Protein AF-0000000080281836 (afdb_homodimer)

Solvent-accessible surface area (backbone atoms only — not comparable to full-atom values): 15994 Å² total; per-residue (Å²): 122,49,79,55,90,71,26,32,36,39,59,57,72,87,71,60,55,61,66,60,53,45,53,42,30,58,72,71,32,82,68,35,52,85,53,52,69,69,55,51,53,46,37,62,70,56,33,70,43,44,36,36,29,24,34,65,91,77,61,43,72,43,27,37,34,36,26,30,46,48,84,74,52,40,34,38,53,44,75,70,48,58,42,77,94,57,58,90,73,54,54,66,53,50,50,50,40,49,58,35,65,71,33,94,49,53,65,19,27,36,34,37,71,43,87,82,52,62,77,67,41,40,87,75,55,31,36,73,65,68,86,80,28,59,32,28,18,72,22,72,88,69,59,90,119,48,77,53,91,70,26,32,36,39,59,57,71,86,70,60,55,61,66,58,53,44,52,43,30,59,71,72,33,82,66,35,52,85,52,52,68,69,53,51,52,46,36,62,71,55,33,70,41,44,36,36,30,24,34,64,93,77,64,44,71,42,27,36,33,34,27,31,46,47,84,74,51,40,35,39,52,43,75,71,50,58,42,76,94,57,56,89,73,55,55,67,54,50,50,49,41,48,56,36,66,71,32,95,49,54,64,18,28,37,35,37,73,43,90,81,53,62,79,68,40,39,86,75,55,32,36,72,65,68,86,81,29,58,33,27,20,70,22,72,88,68,60,89

Sequence (288 aa):
MRTVGAYELDDDPARVDLDAVWKFLSTGAYWGKWRDREMVEKVVRNAWRVVGAYEISSGRLVGFARAFSDTIGSAYLADVFVVEDARGAGLGKELVREMVDNGPGAEFRWMLHTADAHELYRPFGFGDPADGQYMERPRPGGRVMRTVGAYELDDDPARVDLDAVWKFLSTGAYWGKWRDREMVEKVVRNAWRVVGAYEISSGRLVGFARAFSDTIGSAYLADVFVVEDARGAGLGKELVREMVDNGPGAEFRWMLHTADAHELYRPFGFGDPADGQYMERPRPGGRV

Nearest PDB structures (foldseek):
  2ozh-assembly1_A-2  TM=9.173E-01  e=2.045E-11  Xanthomonas campestris pv. campestris
  7dal-assembly1_B  TM=8.174E-01  e=5.735E-08  Oryza sativa Japonica Group
  6k5m-assembly1_A  TM=8.470E-01  e=1.646E-07  Oryza sativa Japonica Group
  7daj-assembly1_B  TM=7.720E-01  e=2.561E-08  Oryza sativa Japonica Group
  5jph-assembly2_A  TM=7.027E-01  e=2.060E-04  Staphylococcus aureus subsp. aureus COL

Structure (mmCIF, N/CA/C/O backbone):
data_AF-0000000080281836-model_v1
#
loop_
_entity.id
_entity.type
_entity.pdbx_description
1 polymer 'GNAT family acetyltransferase'
#
loop_
_atom_site.group_PDB
_atom_site.id
_atom_site.type_symbol
_atom_site.label_atom_id
_atom_site.label_alt_id
_atom_site.label_comp_id
_atom_site.label_asym_id
_atom_site.label_entity_id
_atom_site.label_seq_id
_atom_site.pdbx_PDB_ins_code
_atom_site.Cartn_x
_atom_site.Cartn_y
_atom_site.Cartn_z
_atom_site.occupancy
_atom_site.B_iso_or_equiv
_atom_site.auth_seq_id
_atom_site.auth_comp_id
_atom_site.auth_asym_id
_atom_site.auth_atom_id
_atom_site.pdbx_PDB_model_num
ATOM 1 N N . MET A 1 1 ? -14.141 20.109 -1.526 1 90.06 1 MET A N 1
ATOM 2 C CA . MET A 1 1 ? -13.641 21.047 -0.519 1 90.06 1 MET A CA 1
ATOM 3 C C . MET A 1 1 ? -14.586 21.109 0.678 1 90.06 1 MET A C 1
ATOM 5 O O . MET A 1 1 ? -15.812 21.125 0.511 1 90.06 1 MET A O 1
ATOM 9 N N . ARG A 1 2 ? -13.961 20.891 1.861 1 95.88 2 ARG A N 1
ATOM 10 C CA . ARG A 1 2 ? -14.711 20.938 3.113 1 95.88 2 ARG A CA 1
ATOM 11 C C . ARG A 1 2 ? -14.078 21.938 4.082 1 95.88 2 ARG A C 1
ATOM 13 O O . ARG A 1 2 ? -12.859 21.953 4.258 1 95.88 2 ARG A O 1
ATOM 20 N N . THR A 1 3 ? -14.891 22.766 4.723 1 97.19 3 THR A N 1
ATOM 21 C CA . THR A 1 3 ? -14.383 23.797 5.617 1 97.19 3 THR A CA 1
ATOM 22 C C . THR A 1 3 ? -14.391 23.312 7.062 1 97.19 3 THR A C 1
ATOM 24 O O . THR A 1 3 ? -15.344 22.672 7.508 1 97.19 3 THR A O 1
ATOM 27 N N . VAL A 1 4 ? -13.328 23.656 7.781 1 96.81 4 VAL A N 1
ATOM 28 C CA . VAL A 1 4 ? -13.148 23.391 9.203 1 96.81 4 VAL A CA 1
ATOM 29 C C . VAL A 1 4 ? -12.617 24.641 9.898 1 96.81 4 VAL A C 1
ATOM 31 O O . VAL A 1 4 ? -11.406 24.891 9.906 1 96.81 4 VAL A O 1
ATOM 34 N N . GLY A 1 5 ? -13.5 25.344 10.555 1 97.12 5 GLY A N 1
ATOM 35 C CA . GLY A 1 5 ? -13.062 26.594 11.148 1 97.12 5 GLY A CA 1
ATOM 36 C C . GLY A 1 5 ? -12.406 27.531 10.148 1 97.12 5 GLY A C 1
ATOM 37 O O . GLY A 1 5 ? -13.016 27.891 9.133 1 97.12 5 GLY A O 1
ATOM 38 N N . ALA A 1 6 ? -11.172 27.906 10.398 1 98.06 6 ALA A N 1
ATOM 39 C CA . ALA A 1 6 ? -10.414 28.844 9.57 1 98.06 6 ALA A CA 1
ATOM 40 C C . ALA A 1 6 ? -9.68 28.094 8.453 1 98.06 6 ALA A C 1
ATOM 42 O O . ALA A 1 6 ? -8.875 28.688 7.727 1 98.06 6 ALA A O 1
ATOM 43 N N . TYR A 1 7 ? -10.047 26.875 8.242 1 98.62 7 TYR A N 1
ATOM 44 C CA . TYR A 1 7 ? -9.312 26.047 7.289 1 98.62 7 TYR A CA 1
ATOM 45 C C . TYR A 1 7 ? -10.258 25.359 6.312 1 98.62 7 TYR A C 1
ATOM 47 O O . TYR A 1 7 ? -11.469 25.312 6.535 1 98.62 7 TYR A O 1
ATOM 55 N N . GLU A 1 8 ? -9.68 24.891 5.266 1 98.5 8 GLU A N 1
ATOM 56 C CA . GLU A 1 8 ? -10.414 24.062 4.328 1 98.5 8 GLU A CA 1
ATOM 57 C C . GLU A 1 8 ? -9.594 22.828 3.926 1 98.5 8 GLU A C 1
ATOM 59 O O . GLU A 1 8 ? -8.367 22.906 3.809 1 98.5 8 GLU A O 1
ATOM 64 N N . LEU A 1 9 ? -10.266 21.75 3.756 1 98.75 9 LEU A N 1
ATOM 65 C CA . LEU A 1 9 ? -9.664 20.516 3.275 1 98.75 9 LEU A CA 1
ATOM 66 C C . LEU A 1 9 ? -9.953 20.297 1.793 1 98.75 9 LEU A C 1
ATOM 68 O O . LEU A 1 9 ? -11.078 20.531 1.338 1 98.75 9 LEU A O 1
ATOM 72 N N . ASP A 1 10 ? -8.977 19.969 1.095 1 98.56 10 ASP A N 1
ATOM 73 C CA . ASP A 1 10 ? -9.078 19.781 -0.349 1 98.56 10 ASP A CA 1
ATOM 74 C C . ASP A 1 10 ? -8.242 18.594 -0.81 1 98.56 10 ASP A C 1
ATOM 76 O O . ASP A 1 10 ? -7.121 18.391 -0.331 1 98.56 10 ASP A O 1
ATOM 80 N N . ASP A 1 11 ? -8.734 17.781 -1.774 1 98.31 11 ASP A N 1
ATOM 81 C CA . ASP A 1 11 ? -8.023 16.578 -2.217 1 98.31 11 ASP A CA 1
ATOM 82 C C . ASP A 1 11 ? -7.531 16.734 -3.652 1 98.31 11 ASP A C 1
ATOM 84 O O . ASP A 1 11 ? -7.25 15.742 -4.328 1 98.31 11 ASP A O 1
ATOM 88 N N . ASP A 1 12 ? -7.473 17.953 -4.152 1 97.62 12 ASP A N 1
ATOM 89 C CA . ASP A 1 12 ? -6.922 18.219 -5.473 1 97.62 12 ASP A CA 1
ATOM 90 C C . ASP A 1 12 ? -5.395 18.172 -5.449 1 97.62 12 ASP A C 1
ATOM 92 O O . ASP A 1 12 ? -4.754 19.062 -4.879 1 97.62 12 ASP A O 1
ATOM 96 N N . PRO A 1 13 ? -4.828 17.172 -6.148 1 97.69 13 PRO A N 1
ATOM 97 C CA . PRO A 1 13 ? -3.369 17.078 -6.102 1 97.69 13 PRO A CA 1
ATOM 98 C C . PRO A 1 13 ? -2.676 18.281 -6.715 1 97.69 13 PRO A C 1
ATOM 100 O O . PRO A 1 13 ? -1.549 18.609 -6.336 1 97.69 13 PRO A O 1
ATOM 103 N N . ALA A 1 14 ? -3.309 18.984 -7.547 1 97.12 14 ALA A N 1
ATOM 104 C CA . ALA A 1 14 ? -2.711 20.141 -8.211 1 97.12 14 ALA A CA 1
ATOM 105 C C . ALA A 1 14 ? -2.541 21.312 -7.242 1 97.12 14 ALA A C 1
ATOM 107 O O . ALA A 1 14 ? -1.758 22.219 -7.496 1 97.12 14 ALA A O 1
ATOM 108 N N . ARG A 1 15 ? -3.246 21.266 -6.203 1 97.69 15 ARG A N 1
ATOM 109 C CA . ARG A 1 15 ? -3.221 22.375 -5.25 1 97.69 15 ARG A CA 1
ATOM 110 C C . ARG A 1 15 ? -2.109 22.188 -4.219 1 97.69 15 ARG A C 1
ATOM 112 O O . ARG A 1 15 ? -1.759 23.125 -3.498 1 97.69 15 ARG A O 1
ATOM 119 N N . VAL A 1 16 ? -1.54 21.031 -4.129 1 98.5 16 VAL A N 1
ATOM 120 C CA . VAL A 1 16 ? -0.585 20.703 -3.076 1 98.5 16 VAL A CA 1
ATOM 121 C C . VAL A 1 16 ? 0.673 21.562 -3.234 1 98.5 16 VAL A C 1
ATOM 123 O O . VAL A 1 16 ? 1.291 21.562 -4.301 1 98.5 16 VAL A O 1
ATOM 126 N N . ASP A 1 17 ? 1.042 22.266 -2.205 1 98.44 17 ASP A N 1
ATOM 127 C CA . ASP A 1 17 ? 2.312 22.984 -2.129 1 98.44 17 ASP A CA 1
ATOM 128 C C . ASP A 1 17 ? 3.459 22.031 -1.789 1 98.44 17 ASP A C 1
ATOM 130 O O . ASP A 1 17 ? 3.754 21.812 -0.614 1 98.44 17 ASP A O 1
ATOM 134 N N . LEU A 1 18 ? 4.141 21.578 -2.834 1 97.94 18 LEU A N 1
ATOM 135 C CA . LEU A 1 18 ? 5.176 20.562 -2.662 1 97.94 18 LEU A CA 1
ATOM 136 C C . LEU A 1 18 ? 6.328 21.109 -1.823 1 97.94 18 LEU A C 1
ATOM 138 O O . LEU A 1 18 ? 6.953 20.359 -1.066 1 97.94 18 LEU A O 1
ATOM 142 N N . ASP A 1 19 ? 6.59 22.391 -1.913 1 97.62 19 ASP A N 1
ATOM 143 C CA . ASP A 1 19 ? 7.648 22.984 -1.1 1 97.62 19 ASP A CA 1
ATOM 144 C C . ASP A 1 19 ? 7.312 22.891 0.387 1 97.62 19 ASP A C 1
ATOM 146 O O . ASP A 1 19 ? 8.18 22.594 1.208 1 97.62 19 ASP A O 1
ATOM 150 N N . ALA A 1 20 ? 6.094 23.188 0.729 1 97.75 20 ALA A N 1
ATOM 151 C CA . ALA A 1 20 ? 5.66 23.094 2.123 1 97.75 20 ALA A CA 1
ATOM 152 C C . ALA A 1 20 ? 5.73 21.656 2.633 1 97.75 20 ALA A C 1
ATOM 154 O O . ALA A 1 20 ? 6.168 21.422 3.76 1 97.75 20 ALA A O 1
ATOM 155 N N . VAL A 1 21 ? 5.316 20.703 1.805 1 98.12 21 VAL A N 1
ATOM 156 C CA . VAL A 1 21 ? 5.367 19.297 2.18 1 98.12 21 VAL A CA 1
ATOM 157 C C . VAL A 1 21 ? 6.82 18.859 2.385 1 98.12 21 VAL A C 1
ATOM 159 O O . VAL A 1 21 ? 7.156 18.25 3.402 1 98.12 21 VAL A O 1
ATOM 162 N N . TRP A 1 22 ? 7.648 19.266 1.478 1 97.06 22 TRP A N 1
ATOM 163 C CA . TRP A 1 22 ? 9.062 18.938 1.57 1 97.06 22 TRP A CA 1
ATOM 164 C C . TRP A 1 22 ? 9.688 19.531 2.824 1 97.06 22 TRP A C 1
ATOM 166 O O . TRP A 1 22 ? 10.406 18.859 3.559 1 97.06 22 TRP A O 1
ATOM 176 N N . LYS A 1 23 ? 9.445 20.75 3.051 1 95.88 23 LYS A N 1
ATOM 177 C CA . LYS A 1 23 ? 9.992 21.422 4.219 1 95.88 23 LYS A CA 1
ATOM 178 C C . LYS A 1 23 ? 9.633 20.688 5.504 1 95.88 23 LYS A C 1
ATOM 180 O O . LYS A 1 23 ? 10.5 20.438 6.344 1 95.88 23 LYS A O 1
ATOM 185 N N . PHE A 1 24 ? 8.406 20.344 5.641 1 96.88 24 PHE A N 1
ATOM 186 C CA . PHE A 1 24 ? 7.996 19.656 6.867 1 96.88 24 PHE A CA 1
ATOM 187 C C . PHE A 1 24 ? 8.648 18.281 6.969 1 96.88 24 PHE A C 1
ATOM 189 O O . PHE A 1 24 ? 9.195 17.938 8.016 1 96.88 24 PHE A O 1
ATOM 196 N N . LEU A 1 25 ? 8.578 17.5 5.844 1 95.44 25 LEU A N 1
ATOM 197 C CA . LEU A 1 25 ? 9.062 16.125 5.883 1 95.44 25 LEU A CA 1
ATOM 198 C C . LEU A 1 25 ? 10.578 16.078 6.07 1 95.44 25 LEU A C 1
ATOM 200 O O . LEU A 1 25 ? 11.102 15.164 6.707 1 95.44 25 LEU A O 1
ATOM 204 N N . SER A 1 26 ? 11.234 17.078 5.629 1 93.69 26 SER A N 1
ATOM 205 C CA . SER A 1 26 ? 12.688 17.078 5.688 1 93.69 26 SER A CA 1
ATOM 206 C C . SER A 1 26 ? 13.188 17.625 7.027 1 93.69 26 SER A C 1
ATOM 208 O O . SER A 1 26 ? 14.344 17.406 7.398 1 93.69 26 SER A O 1
ATOM 210 N N . THR A 1 27 ? 12.352 18.281 7.836 1 90.25 27 THR A N 1
ATOM 211 C CA . THR A 1 27 ? 12.836 18.922 9.047 1 90.25 27 THR A CA 1
ATOM 212 C C . THR A 1 27 ? 12.047 18.453 10.266 1 90.25 27 THR A C 1
ATOM 214 O O . THR A 1 27 ? 12.602 18.344 11.367 1 90.25 27 THR A O 1
ATOM 217 N N . GLY A 1 28 ? 10.812 18.172 10.086 1 85.5 28 GLY A N 1
ATOM 218 C CA . GLY A 1 28 ? 9.945 17.969 11.234 1 85.5 28 GLY A CA 1
ATOM 219 C C . GLY A 1 28 ? 9.516 16.516 11.398 1 85.5 28 GLY A C 1
ATOM 220 O O . GLY A 1 28 ? 9.086 16.109 12.477 1 85.5 28 GLY A O 1
ATOM 221 N N . ALA A 1 29 ? 9.648 15.797 10.352 1 87.31 29 ALA A N 1
ATOM 222 C CA . ALA A 1 29 ? 9.086 14.453 10.352 1 87.31 29 ALA A CA 1
ATOM 223 C C . ALA A 1 29 ? 10.18 13.398 10.5 1 87.31 29 ALA A C 1
ATOM 225 O O . ALA A 1 29 ? 10.969 13.18 9.578 1 87.31 29 ALA A O 1
ATOM 226 N N . TYR A 1 30 ? 10.188 12.727 11.586 1 83.56 30 TYR A N 1
ATOM 227 C CA . TYR A 1 30 ? 11.164 11.672 11.82 1 83.56 30 TYR A CA 1
ATOM 228 C C . TYR A 1 30 ? 11.055 10.578 10.766 1 83.56 30 TYR A C 1
ATOM 230 O O . TYR A 1 30 ? 12.031 9.883 10.469 1 83.56 30 TYR A O 1
ATOM 238 N N . TRP A 1 31 ? 9.969 10.367 10.188 1 84.31 31 TRP A N 1
ATOM 239 C CA . TRP A 1 31 ? 9.719 9.289 9.242 1 84.31 31 TRP A CA 1
ATOM 240 C C . TRP A 1 31 ? 10.086 9.711 7.824 1 84.31 31 TRP A C 1
ATOM 242 O O . TRP A 1 31 ? 10.055 8.898 6.898 1 84.31 31 TRP A O 1
ATOM 252 N N . GLY A 1 32 ? 10.359 10.906 7.559 1 80.62 32 GLY A N 1
ATOM 253 C CA . GLY A 1 32 ? 10.539 11.398 6.199 1 80.62 32 GLY A CA 1
ATOM 254 C C . GLY A 1 32 ? 11.953 11.859 5.91 1 80.62 32 GLY A C 1
ATOM 255 O O . GLY A 1 32 ? 12.297 12.148 4.766 1 80.62 32 GLY A O 1
ATOM 256 N N . LYS A 1 33 ? 12.852 11.773 6.824 1 83.44 33 LYS A N 1
ATOM 257 C CA . LYS A 1 33 ? 14.133 12.469 6.727 1 83.44 33 LYS A CA 1
ATOM 258 C C . LYS A 1 33 ? 15.078 11.734 5.777 1 83.44 33 LYS A C 1
ATOM 260 O O . LYS A 1 33 ? 16.031 12.32 5.27 1 83.44 33 LYS A O 1
ATOM 265 N N . TRP A 1 34 ? 14.789 10.625 5.473 1 85.31 34 TRP A N 1
ATOM 266 C CA . TRP A 1 34 ? 15.68 9.836 4.617 1 85.31 34 TRP A CA 1
ATOM 267 C C . TRP A 1 34 ? 15.406 10.133 3.145 1 85.31 34 TRP A C 1
ATOM 269 O O . TRP A 1 34 ? 16.219 9.781 2.279 1 85.31 34 TRP A O 1
ATOM 279 N N . ARG A 1 35 ? 14.352 10.812 2.85 1 90.44 35 ARG A N 1
ATOM 280 C CA . ARG A 1 35 ? 14 11.125 1.469 1 90.44 35 ARG A CA 1
ATOM 281 C C . ARG A 1 35 ? 14.625 12.445 1.027 1 90.44 35 ARG A C 1
ATOM 283 O O . ARG A 1 35 ? 14.695 13.398 1.809 1 90.44 35 ARG A O 1
ATOM 290 N N . ASP A 1 36 ? 15.031 12.438 -0.2 1 93.94 36 ASP A N 1
ATOM 291 C CA . ASP A 1 36 ? 15.398 13.727 -0.783 1 93.94 36 ASP A CA 1
ATOM 292 C C . ASP A 1 36 ? 14.195 14.383 -1.457 1 93.94 36 ASP A C 1
ATOM 294 O O . ASP A 1 36 ? 13.094 13.828 -1.46 1 93.94 36 ASP A O 1
ATOM 298 N N . ARG A 1 37 ? 14.359 15.57 -1.965 1 95.38 37 ARG A N 1
ATOM 299 C CA . ARG A 1 37 ? 13.266 16.375 -2.508 1 95.38 37 ARG A CA 1
ATOM 300 C C . ARG A 1 37 ? 12.617 15.68 -3.701 1 95.38 37 ARG A C 1
ATOM 302 O O . ARG A 1 37 ? 11.398 15.703 -3.852 1 95.38 37 ARG A O 1
ATOM 309 N N . GLU A 1 38 ? 13.383 15.133 -4.57 1 96.38 38 GLU A N 1
ATOM 310 C CA . GLU A 1 38 ? 12.852 14.445 -5.742 1 96.38 38 GLU A CA 1
ATOM 311 C C . GLU A 1 38 ? 11.992 13.25 -5.332 1 96.38 38 GLU A C 1
ATOM 313 O O . GLU A 1 38 ? 10.969 12.969 -5.961 1 96.38 38 GLU A O 1
ATOM 318 N N . MET A 1 39 ? 12.414 12.523 -4.359 1 95.25 39 MET A N 1
ATOM 319 C CA . MET A 1 39 ? 11.656 11.391 -3.85 1 95.25 39 MET A CA 1
ATOM 320 C C . MET A 1 39 ? 10.297 11.836 -3.309 1 95.25 39 MET A C 1
ATOM 322 O O . MET A 1 39 ? 9.281 11.195 -3.562 1 95.25 39 MET A O 1
ATOM 326 N N . VAL A 1 40 ? 10.305 12.93 -2.535 1 95.81 40 VAL A N 1
ATOM 327 C CA . VAL A 1 40 ? 9.062 13.461 -1.979 1 95.81 40 VAL A CA 1
ATOM 328 C C . VAL A 1 40 ? 8.109 13.844 -3.109 1 95.81 40 VAL A C 1
ATOM 330 O O . VAL A 1 40 ? 6.926 13.508 -3.076 1 95.81 40 VAL A O 1
ATOM 333 N N . GLU A 1 41 ? 8.625 14.516 -4.086 1 96.19 41 GLU A N 1
ATOM 334 C CA . GLU A 1 41 ? 7.801 14.898 -5.23 1 96.19 41 GLU A CA 1
ATOM 335 C C . GLU A 1 41 ? 7.207 13.672 -5.914 1 96.19 41 GLU A C 1
ATOM 337 O O . GLU A 1 41 ? 6.023 13.656 -6.262 1 96.19 41 GLU A O 1
ATOM 342 N N . LYS A 1 42 ? 7.957 12.656 -6.059 1 95.69 42 LYS A N 1
ATOM 343 C CA . LYS A 1 42 ? 7.516 11.445 -6.75 1 95.69 42 LYS A CA 1
ATOM 344 C C . LYS A 1 42 ? 6.41 10.742 -5.973 1 95.69 42 LYS A C 1
ATOM 346 O O . LYS A 1 42 ? 5.41 10.312 -6.559 1 95.69 42 LYS A O 1
ATOM 351 N N . VAL A 1 43 ? 6.617 10.633 -4.668 1 95.25 43 VAL A N 1
ATOM 352 C CA . VAL A 1 43 ? 5.609 9.898 -3.914 1 95.25 43 VAL A CA 1
ATOM 353 C C . VAL A 1 43 ? 4.305 10.688 -3.883 1 95.25 43 VAL A C 1
ATOM 355 O O . VAL A 1 43 ? 3.219 10.102 -3.875 1 95.25 43 VAL A O 1
ATOM 358 N N . VAL A 1 44 ? 4.379 12.008 -3.846 1 96.81 44 VAL A N 1
ATOM 359 C CA . VAL A 1 44 ? 3.164 12.82 -3.854 1 96.81 44 VAL A CA 1
ATOM 360 C C . VAL A 1 44 ? 2.482 12.711 -5.215 1 96.81 44 VAL A C 1
ATOM 362 O O . VAL A 1 44 ? 1.266 12.531 -5.297 1 96.81 44 VAL A O 1
ATOM 365 N N . ARG A 1 45 ? 3.227 12.703 -6.25 1 94.44 45 ARG A N 1
ATOM 366 C CA . ARG A 1 45 ? 2.682 12.633 -7.605 1 94.44 45 ARG A CA 1
ATOM 367 C C . ARG A 1 45 ? 2.088 11.258 -7.887 1 94.44 45 ARG A C 1
ATOM 369 O O . ARG A 1 45 ? 1.085 11.148 -8.594 1 94.44 45 ARG A O 1
ATOM 376 N N . ASN A 1 46 ? 2.656 10.305 -7.289 1 93.5 46 ASN A N 1
ATOM 377 C CA . ASN A 1 46 ? 2.213 8.938 -7.547 1 93.5 46 ASN A CA 1
ATOM 378 C C . ASN A 1 46 ? 1.168 8.484 -6.527 1 93.5 46 ASN A C 1
ATOM 380 O O . ASN A 1 46 ? 0.677 7.359 -6.598 1 93.5 46 ASN A O 1
ATOM 384 N N . ALA A 1 47 ? 0.839 9.375 -5.629 1 97.75 47 ALA A N 1
ATOM 385 C CA . ALA A 1 47 ? -0.14 9.016 -4.605 1 97.75 47 ALA A CA 1
ATOM 386 C C . ALA A 1 47 ? -1.486 8.664 -5.234 1 97.75 47 ALA A C 1
ATOM 388 O O . ALA A 1 47 ? -1.883 9.266 -6.238 1 97.75 47 ALA A O 1
ATOM 389 N N . TRP A 1 48 ? -2.127 7.688 -4.664 1 97.94 48 TRP A N 1
ATOM 390 C CA . TRP A 1 48 ? -3.502 7.379 -5.039 1 97.94 48 TRP A CA 1
ATOM 391 C C . TRP A 1 48 ? -4.441 8.516 -4.656 1 97.94 48 TRP A C 1
ATOM 393 O O . TRP A 1 48 ? -5.352 8.859 -5.41 1 97.94 48 TRP A O 1
ATOM 403 N N . ARG A 1 49 ? -4.148 9.055 -3.463 1 98.44 49 ARG A N 1
ATOM 404 C CA . ARG A 1 49 ? -4.949 10.156 -2.938 1 98.44 49 ARG A CA 1
ATOM 405 C C . ARG A 1 49 ? -4.121 11.047 -2.018 1 98.44 49 ARG A C 1
ATOM 407 O O . ARG A 1 49 ? -3.244 10.562 -1.298 1 98.44 49 ARG A O 1
ATOM 414 N N . VAL A 1 50 ? -4.418 12.383 -2.133 1 98.81 50 VAL A N 1
ATOM 415 C CA . VAL A 1 50 ? -3.869 13.352 -1.188 1 98.81 50 VAL A CA 1
ATOM 416 C C . VAL A 1 50 ? -5 14.188 -0.588 1 98.81 50 VAL A C 1
ATOM 418 O O . VAL A 1 50 ? -6.062 14.328 -1.194 1 98.81 50 VAL A O 1
ATOM 421 N N . VAL A 1 51 ? -4.781 14.664 0.608 1 98.88 51 VAL A N 1
ATOM 422 C CA . VAL A 1 51 ? -5.637 15.656 1.243 1 98.88 51 VAL A CA 1
ATOM 423 C C . VAL A 1 51 ? -4.777 16.75 1.875 1 98.88 51 VAL A C 1
ATOM 425 O O . VAL A 1 51 ? -3.867 16.453 2.652 1 98.88 51 VAL A O 1
ATOM 428 N N . GLY A 1 52 ? -5.023 17.906 1.461 1 98.88 52 GLY A N 1
ATOM 429 C CA . GLY A 1 52 ? -4.395 19.062 2.08 1 98.88 52 GLY A CA 1
ATOM 430 C C . GLY A 1 52 ? -5.344 19.859 2.953 1 98.88 52 GLY A C 1
ATOM 431 O O . GLY A 1 52 ? -6.539 19.938 2.672 1 98.88 52 GLY A O 1
ATOM 432 N N . ALA A 1 53 ? -4.832 20.391 4.016 1 98.88 53 ALA A N 1
ATOM 433 C CA . ALA A 1 53 ? -5.5 21.422 4.805 1 98.88 53 ALA A CA 1
ATOM 434 C C . ALA A 1 53 ? -4.895 22.797 4.535 1 98.88 53 ALA A C 1
ATOM 436 O O . ALA A 1 53 ? -3.676 22.969 4.59 1 98.88 53 ALA A O 1
ATOM 437 N N . TYR A 1 54 ? -5.734 23.734 4.277 1 98.88 54 TYR A N 1
ATOM 438 C CA . TYR A 1 54 ? -5.289 25.062 3.883 1 98.88 54 TYR A CA 1
ATOM 439 C C . TYR A 1 54 ? -5.941 26.141 4.746 1 98.88 54 TYR A C 1
ATOM 441 O O . TYR A 1 54 ? -7.137 26.062 5.047 1 98.88 54 TYR A O 1
ATOM 449 N N . GLU A 1 55 ? -5.09 27.047 5.164 1 98.62 55 GLU A N 1
ATOM 450 C CA . GLU A 1 55 ? -5.648 28.234 5.797 1 98.62 55 GLU A CA 1
ATOM 451 C C . GLU A 1 55 ? -6.441 29.078 4.793 1 98.62 55 GLU A C 1
ATOM 453 O O . GLU A 1 55 ? -5.91 29.484 3.758 1 98.62 55 GLU A O 1
ATOM 458 N N . ILE A 1 56 ? -7.699 29.391 5.172 1 98.12 56 ILE A N 1
ATOM 459 C CA . ILE A 1 56 ? -8.602 30.031 4.223 1 98.12 56 ILE A CA 1
ATOM 460 C C . ILE A 1 56 ? -8.086 31.438 3.889 1 98.12 56 ILE A C 1
ATOM 462 O O . ILE A 1 56 ? -8.094 31.844 2.725 1 98.12 56 ILE A O 1
ATOM 466 N N . SER A 1 57 ? -7.582 32.125 4.824 1 98.06 57 SER A N 1
ATOM 467 C CA . SER A 1 57 ? -7.203 33.531 4.66 1 98.06 57 SER A CA 1
ATOM 468 C C . SER A 1 57 ? -5.977 33.688 3.766 1 98.06 57 SER A C 1
ATOM 470 O O . SER A 1 57 ? -5.875 34.625 2.982 1 98.06 57 SER A O 1
ATOM 472 N N . SER A 1 58 ? -5.012 32.75 3.762 1 98 58 SER A N 1
ATOM 473 C CA . SER A 1 58 ? -3.721 32.906 3.102 1 98 58 SER A CA 1
ATOM 474 C C . SER A 1 58 ? -3.543 31.891 1.98 1 98 58 SER A C 1
ATOM 476 O O . SER A 1 58 ? -2.674 32.031 1.121 1 98 58 SER A O 1
ATOM 478 N N . GLY A 1 59 ? -4.301 30.797 2.031 1 97.94 59 GLY A N 1
ATOM 479 C CA . GLY A 1 59 ? -4.109 29.719 1.08 1 97.94 59 GLY A CA 1
ATOM 480 C C . GLY A 1 59 ? -2.939 28.812 1.433 1 97.94 59 GLY A C 1
ATOM 481 O O . GLY A 1 59 ? -2.646 27.859 0.71 1 97.94 59 GLY A O 1
ATOM 482 N N . ARG A 1 60 ? -2.365 29.078 2.559 1 98.38 60 ARG A N 1
ATOM 483 C CA . ARG A 1 60 ? -1.188 28.344 3.008 1 98.38 60 ARG A CA 1
ATOM 484 C C . ARG A 1 60 ? -1.543 26.906 3.369 1 98.38 60 ARG A C 1
ATOM 486 O O . ARG A 1 60 ? -2.527 26.656 4.07 1 98.38 60 ARG A O 1
ATOM 493 N N . LEU A 1 61 ? -0.737 25.938 2.816 1 98.81 61 LEU A N 1
ATOM 494 C CA . LEU A 1 61 ? -0.875 24.547 3.244 1 98.81 61 LEU A CA 1
ATOM 495 C C . LEU A 1 61 ? -0.37 24.359 4.672 1 98.81 61 LEU A C 1
ATOM 497 O O . LEU A 1 61 ? 0.794 24.656 4.965 1 98.81 61 LEU A O 1
ATOM 501 N N . VAL A 1 62 ? -1.242 23.891 5.574 1 98.75 62 VAL A N 1
ATOM 502 C CA . VAL A 1 62 ? -0.857 23.797 6.98 1 98.75 62 VAL A CA 1
ATOM 503 C C . VAL A 1 62 ? -0.98 22.344 7.441 1 98.75 62 VAL A C 1
ATOM 505 O O . VAL A 1 62 ? -0.643 22.016 8.578 1 98.75 62 VAL A O 1
ATOM 508 N N . GLY A 1 63 ? -1.488 21.422 6.629 1 98.81 63 GLY A N 1
ATOM 509 C CA . GLY A 1 63 ? -1.618 19.984 6.883 1 98.81 63 GLY A CA 1
ATOM 510 C C . GLY A 1 63 ? -1.68 19.156 5.613 1 98.81 63 GLY A C 1
ATOM 511 O O . GLY A 1 63 ? -2.016 19.672 4.547 1 98.81 63 GLY A O 1
ATOM 512 N N . PHE A 1 64 ? -1.423 17.969 5.816 1 98.81 64 PHE A N 1
ATOM 513 C CA . PHE A 1 64 ? -1.29 17.125 4.637 1 98.81 64 PHE A CA 1
ATOM 514 C C . PHE A 1 64 ? -1.46 15.648 5.004 1 98.81 64 PHE A C 1
ATOM 516 O O . PHE A 1 64 ? -1.172 15.25 6.137 1 98.81 64 PHE A O 1
ATOM 523 N N . ALA A 1 65 ? -1.956 14.867 4.109 1 98.81 65 ALA A N 1
ATOM 524 C CA . ALA A 1 65 ? -2.008 13.406 4.156 1 98.81 65 ALA A CA 1
ATOM 525 C C . ALA A 1 65 ? -1.917 12.812 2.756 1 98.81 65 ALA A C 1
ATOM 527 O O . ALA A 1 65 ? -2.42 13.391 1.793 1 98.81 65 ALA A O 1
ATOM 528 N N . ARG A 1 66 ? -1.286 11.719 2.693 1 98.44 66 ARG A N 1
ATOM 529 C CA . ARG A 1 66 ? -1.137 10.984 1.44 1 98.44 66 ARG A CA 1
ATOM 530 C C . ARG A 1 66 ? -1.47 9.508 1.627 1 98.44 66 ARG A C 1
ATOM 532 O O . ARG A 1 66 ? -1.293 8.953 2.715 1 98.44 66 ARG A O 1
ATOM 539 N N . ALA A 1 67 ? -1.964 8.867 0.532 1 98.75 67 ALA A N 1
ATOM 540 C CA . ALA A 1 67 ? -2.186 7.426 0.559 1 98.75 67 ALA A CA 1
ATOM 541 C C . ALA A 1 67 ? -1.805 6.785 -0.773 1 98.75 67 ALA A C 1
ATOM 543 O O . ALA A 1 67 ? -1.933 7.41 -1.828 1 98.75 67 ALA A O 1
ATOM 544 N N . PHE A 1 68 ? -1.299 5.594 -0.748 1 98.12 68 PHE A N 1
ATOM 545 C CA . PHE A 1 68 ? -1.249 4.738 -1.928 1 98.12 68 PHE A CA 1
ATOM 546 C C . PHE A 1 68 ? -2.141 3.514 -1.747 1 98.12 68 PHE A C 1
ATOM 548 O O . PHE A 1 68 ? -2.455 3.129 -0.619 1 98.12 68 PHE A O 1
ATOM 555 N N . SER A 1 69 ? -2.627 2.938 -2.863 1 98 69 SER A N 1
ATOM 556 C CA . SER A 1 69 ? -3.719 1.97 -2.816 1 98 69 SER A CA 1
ATOM 557 C C . SER A 1 69 ? -3.729 1.086 -4.059 1 98 69 SER A C 1
ATOM 559 O O . SER A 1 69 ? -3.092 1.412 -5.062 1 98 69 SER A O 1
ATOM 561 N N . ASP A 1 70 ? -4.391 -0.033 -3.941 1 96.44 70 ASP A N 1
ATOM 562 C CA . ASP A 1 70 ? -4.703 -0.822 -5.129 1 96.44 70 ASP A CA 1
ATOM 563 C C . ASP A 1 70 ? -6.016 -0.37 -5.762 1 96.44 70 ASP A C 1
ATOM 565 O O . ASP A 1 70 ? -6.488 -0.972 -6.727 1 96.44 70 ASP A O 1
ATOM 569 N N . THR A 1 71 ? -6.703 0.551 -5.164 1 95.06 71 THR A N 1
ATOM 570 C CA . THR A 1 71 ? -7.883 1.254 -5.648 1 95.06 71 THR A CA 1
ATOM 571 C C . THR A 1 71 ? -9.133 0.398 -5.473 1 95.06 71 THR A C 1
ATOM 573 O O . THR A 1 71 ? -10.219 0.777 -5.914 1 95.06 71 THR A O 1
ATOM 576 N N . ILE A 1 72 ? -9 -0.741 -4.762 1 93.81 72 ILE A N 1
ATOM 577 C CA . ILE A 1 72 ? -10.164 -1.604 -4.645 1 93.81 72 ILE A CA 1
ATOM 578 C C . ILE A 1 72 ? -10.344 -2.035 -3.188 1 93.81 72 ILE A C 1
ATOM 580 O O . ILE A 1 72 ? -11.445 -1.963 -2.643 1 93.81 72 ILE A O 1
ATOM 584 N N . GLY A 1 73 ? -9.281 -2.371 -2.568 1 93.56 73 GLY A N 1
ATOM 585 C CA . GLY A 1 73 ? -9.555 -3.037 -1.306 1 93.56 73 GLY A CA 1
ATOM 586 C C . GLY A 1 73 ? -8.586 -2.654 -0.203 1 93.56 73 GLY A C 1
ATOM 587 O O . GLY A 1 73 ? -8.836 -2.936 0.972 1 93.56 73 GLY A O 1
ATOM 588 N N . SER A 1 74 ? -7.516 -2.057 -0.581 1 96.44 74 SER A N 1
ATOM 589 C CA . SER A 1 74 ? -6.488 -1.753 0.409 1 96.44 74 SER A CA 1
ATOM 590 C C . SER A 1 74 ? -5.867 -0.381 0.161 1 96.44 74 SER A C 1
ATOM 592 O O . SER A 1 74 ? -5.734 0.047 -0.987 1 96.44 74 SER A O 1
ATOM 594 N N . ALA A 1 75 ? -5.492 0.236 1.216 1 98.31 75 ALA A N 1
ATOM 595 C CA . ALA A 1 75 ? -4.785 1.513 1.14 1 98.31 75 ALA A CA 1
ATOM 596 C C . ALA A 1 75 ? -3.838 1.687 2.324 1 98.31 75 ALA A C 1
ATOM 598 O O . ALA A 1 75 ? -4.059 1.113 3.393 1 98.31 75 ALA A O 1
ATOM 599 N N . TYR A 1 76 ? -2.789 2.404 2.078 1 98.62 76 TYR A N 1
ATOM 600 C CA . TYR A 1 76 ? -1.809 2.764 3.096 1 98.62 76 TYR A CA 1
ATOM 601 C C . TYR A 1 76 ? -1.757 4.273 3.295 1 98.62 76 TYR A C 1
ATOM 603 O O . TYR A 1 76 ? -1.563 5.027 2.338 1 98.62 76 TYR A O 1
ATOM 611 N N . LEU A 1 77 ? -1.999 4.676 4.523 1 98.75 77 LEU A N 1
ATOM 612 C CA . LEU A 1 77 ? -1.973 6.082 4.906 1 98.75 77 LEU A CA 1
ATOM 613 C C . LEU A 1 77 ? -0.574 6.5 5.352 1 98.75 77 LEU A C 1
ATOM 615 O O . LEU A 1 77 ? 0.03 5.844 6.203 1 98.75 77 LEU A O 1
ATOM 619 N N . ALA A 1 78 ? -0.08 7.621 4.766 1 97.5 78 ALA A N 1
ATOM 620 C CA . ALA A 1 78 ? 1.282 8.062 5.047 1 97.5 78 ALA A CA 1
ATOM 621 C C . ALA A 1 78 ? 1.366 9.586 5.098 1 97.5 78 ALA A C 1
ATOM 623 O O . ALA A 1 78 ? 0.488 10.281 4.578 1 97.5 78 ALA A O 1
ATOM 624 N N . ASP A 1 79 ? 2.365 10.078 5.762 1 97.5 79 ASP A N 1
ATOM 625 C CA . ASP A 1 79 ? 2.814 11.461 5.711 1 97.5 79 ASP A CA 1
ATOM 626 C C . ASP A 1 79 ? 1.724 12.414 6.207 1 97.5 79 ASP A C 1
ATOM 628 O O . ASP A 1 79 ? 1.465 13.445 5.586 1 97.5 79 ASP A O 1
ATOM 632 N N . VAL A 1 80 ? 1.091 11.984 7.266 1 98.19 80 VAL A N 1
ATOM 633 C CA . VAL A 1 80 ? 0.096 12.844 7.895 1 98.19 80 VAL A CA 1
ATOM 634 C C . VAL A 1 80 ? 0.789 13.844 8.82 1 98.19 80 VAL A C 1
ATOM 636 O O . VAL A 1 80 ? 1.537 13.445 9.719 1 98.1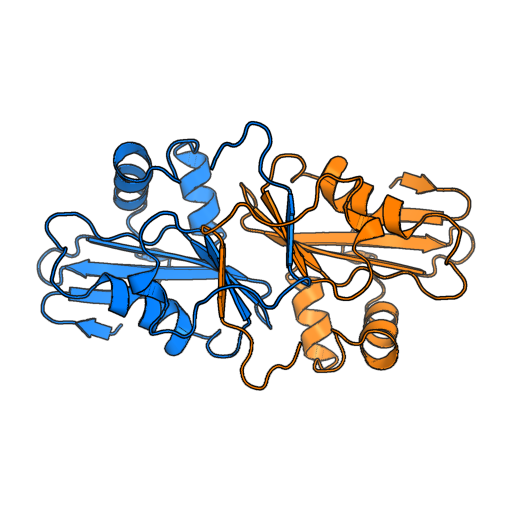9 80 VAL A O 1
ATOM 639 N N . PHE A 1 81 ? 0.505 15.125 8.555 1 98.19 81 PHE A N 1
ATOM 640 C CA . PHE A 1 81 ? 1.057 16.109 9.484 1 98.19 81 PHE A CA 1
ATOM 641 C C . PHE A 1 81 ? 0.203 17.375 9.508 1 98.19 81 PHE A C 1
ATOM 643 O O . PHE A 1 81 ? -0.601 17.594 8.602 1 98.19 81 PHE A O 1
ATOM 650 N N . VAL A 1 82 ? 0.3 18.078 10.555 1 98.31 82 VAL A N 1
ATOM 651 C CA . VAL A 1 82 ? -0.162 19.453 10.734 1 98.31 82 VAL A CA 1
ATOM 652 C C . VAL A 1 82 ? 0.98 20.328 11.258 1 98.31 82 VAL A C 1
ATOM 654 O O . VAL A 1 82 ? 1.675 19.938 12.203 1 98.31 82 VAL A O 1
ATOM 657 N N . VAL A 1 83 ? 1.188 21.469 10.609 1 97.75 83 VAL A N 1
ATOM 658 C CA . VAL A 1 83 ? 2.277 22.328 11.055 1 97.75 83 VAL A CA 1
ATOM 659 C C . VAL A 1 83 ? 1.991 22.844 12.461 1 97.75 83 VAL A C 1
ATOM 661 O O . VAL A 1 83 ? 0.832 22.953 12.867 1 97.75 83 VAL A O 1
ATOM 664 N N . GLU A 1 84 ? 3.004 23.219 13.117 1 96.44 84 GLU A N 1
ATOM 665 C CA . GLU A 1 84 ? 2.947 23.5 14.547 1 96.44 84 GLU A CA 1
ATOM 666 C C . GLU A 1 84 ? 1.954 24.625 14.836 1 96.44 84 GLU A C 1
ATOM 668 O O . GLU A 1 84 ? 1.13 24.516 15.75 1 96.44 84 GLU A O 1
ATOM 673 N N . ASP A 1 85 ? 1.998 25.672 14.109 1 95.81 85 ASP A N 1
ATOM 674 C CA . ASP A 1 85 ? 1.216 26.859 14.43 1 95.81 85 ASP A CA 1
ATOM 675 C C . ASP A 1 85 ? -0.25 26.672 14.039 1 95.81 85 ASP A C 1
ATOM 677 O O . ASP A 1 85 ? -1.074 27.562 14.266 1 95.81 85 ASP A O 1
ATOM 681 N N . ALA A 1 86 ? -0.619 25.516 13.461 1 97.38 86 ALA A N 1
ATOM 682 C CA . ALA A 1 86 ? -2.006 25.234 13.109 1 97.38 86 ALA A CA 1
ATOM 683 C C . ALA A 1 86 ? -2.564 24.094 13.945 1 97.38 86 ALA A C 1
ATOM 685 O O . ALA A 1 86 ? -3.703 23.656 13.75 1 97.38 86 ALA A O 1
ATOM 686 N N . ARG A 1 87 ? -1.755 23.562 14.859 1 96.44 87 ARG A N 1
ATOM 687 C CA . ARG A 1 87 ? -2.201 22.469 15.719 1 96.44 87 ARG A CA 1
ATOM 688 C C . ARG A 1 87 ? -3.201 22.969 16.766 1 96.44 87 ARG A C 1
ATOM 690 O O . ARG A 1 87 ? -3.273 24.156 17.031 1 96.44 87 ARG A O 1
ATOM 697 N N . GLY A 1 88 ? -4 22.062 17.234 1 94.38 88 GLY A N 1
ATOM 698 C CA . GLY A 1 88 ? -5.004 22.391 18.234 1 94.38 88 GLY A CA 1
ATOM 699 C C . GLY A 1 88 ? -6.371 22.656 17.641 1 94.38 88 GLY A C 1
ATOM 700 O O . GLY A 1 88 ? -7.355 22.812 18.359 1 94.38 88 GLY A O 1
ATOM 701 N N . ALA A 1 89 ? -6.488 22.734 16.359 1 95 89 ALA A N 1
ATOM 702 C CA . ALA A 1 89 ? -7.746 23.016 15.664 1 95 89 ALA A CA 1
ATOM 703 C C . ALA A 1 89 ? -8.422 21.719 15.227 1 95 89 ALA A C 1
ATOM 705 O O . ALA A 1 89 ? -9.445 21.75 14.531 1 95 89 ALA A O 1
ATOM 706 N N . G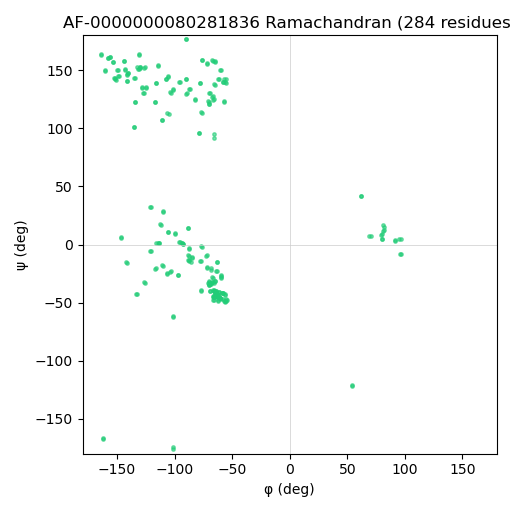LY A 1 90 ? -7.859 20.547 15.539 1 96.75 90 GLY A N 1
ATOM 707 C CA . GLY A 1 90 ? -8.453 19.266 15.188 1 96.75 90 GLY A CA 1
ATOM 708 C C . GLY A 1 90 ? -8.164 18.844 13.758 1 96.75 90 GLY A C 1
ATOM 709 O O . GLY A 1 90 ? -8.797 17.938 13.234 1 96.75 90 GLY A O 1
ATOM 710 N N . LEU A 1 91 ? -7.223 19.469 13.148 1 98.38 91 LEU A N 1
ATOM 711 C CA . LEU A 1 91 ? -6.984 19.25 11.719 1 98.38 91 LEU A CA 1
ATOM 712 C C . LEU A 1 91 ? -6.469 17.844 11.453 1 98.38 91 LEU A C 1
ATOM 714 O O . LEU A 1 91 ? -6.75 17.266 10.406 1 98.38 91 LEU A O 1
ATOM 718 N N . GLY A 1 92 ? -5.72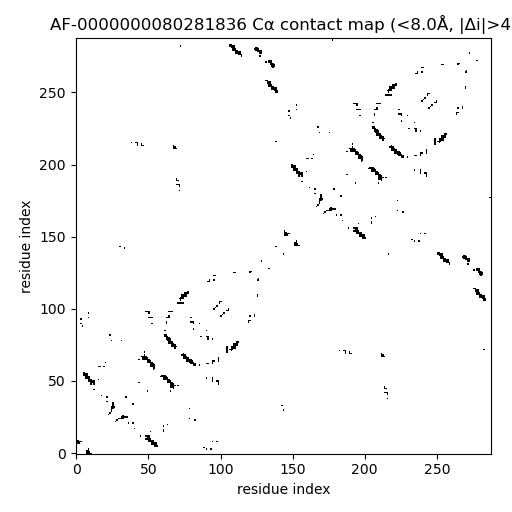3 17.312 12.391 1 98.38 92 GLY A N 1
ATOM 719 C CA . GLY A 1 92 ? -5.27 15.945 12.211 1 98.38 92 GLY A CA 1
ATOM 720 C C . GLY A 1 92 ? -6.406 14.961 12.008 1 98.38 92 GLY A C 1
ATOM 721 O O . GLY A 1 92 ? -6.398 14.188 11.047 1 98.38 92 GLY A O 1
ATOM 722 N N . LYS A 1 93 ? -7.359 15.055 12.852 1 98.5 93 LYS A N 1
ATOM 723 C CA . LYS A 1 93 ? -8.531 14.188 12.75 1 98.5 93 LYS A CA 1
ATOM 724 C C . LYS A 1 93 ? -9.305 14.453 11.461 1 98.5 93 LYS A C 1
ATOM 726 O O . LYS A 1 93 ? -9.773 13.516 10.812 1 98.5 93 LYS A O 1
ATOM 731 N N . GLU A 1 94 ? -9.406 15.664 11.109 1 98.69 94 GLU A N 1
ATOM 732 C CA . GLU A 1 94 ? -10.172 16.016 9.922 1 98.69 94 GLU A CA 1
ATOM 733 C C . GLU A 1 94 ? -9.461 15.555 8.648 1 98.69 94 GLU A C 1
ATOM 735 O O . GLU A 1 94 ? -10.109 15.188 7.664 1 98.69 94 GLU A O 1
ATOM 740 N N . LEU A 1 95 ? -8.148 15.609 8.656 1 98.81 95 LEU A N 1
ATOM 741 C CA . LEU A 1 95 ? -7.387 15.062 7.535 1 98.81 95 LEU A CA 1
ATOM 742 C C . LEU A 1 95 ? -7.652 13.57 7.371 1 98.81 95 LEU A C 1
ATOM 744 O O . LEU A 1 95 ? -7.914 13.102 6.262 1 98.81 95 LEU A O 1
ATOM 748 N N . VAL A 1 96 ? -7.621 12.852 8.461 1 98.81 96 VAL A N 1
ATOM 749 C CA . VAL A 1 96 ? -7.848 11.414 8.422 1 98.81 96 VAL A CA 1
ATOM 750 C C . VAL A 1 96 ? -9.289 11.125 8 1 98.81 96 VAL A C 1
ATOM 752 O O . VAL A 1 96 ? -9.539 10.266 7.152 1 98.81 96 VAL A O 1
ATOM 755 N N . ARG A 1 97 ? -10.234 11.836 8.562 1 98.75 97 ARG A N 1
ATOM 756 C CA . ARG A 1 97 ? -11.641 11.672 8.195 1 98.75 97 ARG A CA 1
ATOM 757 C C . ARG A 1 97 ? -11.836 11.867 6.695 1 98.75 97 ARG A C 1
ATOM 759 O O . ARG A 1 97 ? -12.508 11.07 6.039 1 98.75 97 ARG A O 1
ATOM 766 N N . GLU A 1 98 ? -11.266 12.961 6.191 1 98.69 98 GLU A N 1
ATOM 767 C CA . GLU A 1 98 ? -11.422 13.266 4.77 1 98.69 98 GLU A CA 1
ATOM 768 C C . GLU A 1 98 ? -10.758 12.188 3.906 1 98.69 98 GLU A C 1
ATOM 770 O O . GLU A 1 98 ? -11.312 11.789 2.879 1 98.69 98 GLU A O 1
ATOM 775 N N . MET A 1 99 ? -9.594 11.719 4.281 1 98.69 99 MET A N 1
ATOM 776 C CA . MET A 1 99 ? -8.828 10.711 3.549 1 98.69 99 MET A CA 1
ATOM 777 C C . MET A 1 99 ? -9.562 9.375 3.541 1 98.69 99 MET A C 1
ATOM 779 O O . MET A 1 99 ? -9.688 8.742 2.492 1 98.69 99 MET A O 1
ATOM 783 N N . VAL A 1 100 ? -10.094 8.961 4.68 1 98.25 100 VAL A N 1
ATOM 784 C CA . VAL A 1 100 ? -10.547 7.59 4.887 1 98.25 100 VAL A CA 1
ATOM 785 C C . VAL A 1 100 ? -12.07 7.527 4.762 1 98.25 100 VAL A C 1
ATOM 787 O O . VAL A 1 100 ? -12.594 6.988 3.783 1 98.25 100 VAL A O 1
ATOM 790 N N . ASP A 1 101 ? -12.781 8.219 5.617 1 98.06 101 ASP A N 1
ATOM 791 C CA . ASP A 1 101 ? -14.227 8.055 5.719 1 98.06 101 ASP A CA 1
ATOM 792 C C . ASP A 1 101 ? -14.938 8.773 4.57 1 98.06 101 ASP A C 1
ATOM 794 O O . ASP A 1 101 ? -15.922 8.258 4.031 1 98.06 101 ASP A O 1
ATOM 798 N N . ASN A 1 102 ? -14.43 9.953 4.227 1 97.88 102 ASN A N 1
ATOM 799 C CA . ASN A 1 102 ? -15.109 10.758 3.215 1 97.88 102 ASN A CA 1
ATOM 800 C C . ASN A 1 102 ? -14.547 10.484 1.82 1 97.88 102 ASN A C 1
ATOM 802 O O . ASN A 1 102 ? -14.984 11.094 0.843 1 97.88 102 ASN A O 1
ATOM 806 N N . GLY A 1 103 ? -13.578 9.586 1.732 1 96.19 103 GLY A N 1
ATOM 807 C CA . GLY A 1 103 ? -12.953 9.297 0.454 1 96.19 103 GLY A CA 1
ATOM 808 C C . GLY A 1 103 ? -13.461 8.016 -0.18 1 96.19 103 GLY A C 1
ATOM 809 O O . GLY A 1 103 ? -14.375 7.375 0.344 1 96.19 103 GLY A O 1
ATOM 810 N N . PRO A 1 104 ? -12.844 7.672 -1.256 1 96.19 104 PRO A N 1
ATOM 811 C CA . PRO A 1 104 ? -13.281 6.5 -2.02 1 96.19 104 PRO A CA 1
ATOM 812 C C . PRO A 1 104 ? -12.93 5.184 -1.332 1 96.19 104 PRO A C 1
ATOM 814 O O . PRO A 1 104 ? -13.414 4.121 -1.738 1 96.19 104 PRO A O 1
ATOM 817 N N . GLY A 1 105 ? -12.141 5.176 -0.286 1 96 105 GLY A N 1
ATOM 818 C CA . GLY A 1 105 ? -11.656 3.947 0.325 1 96 105 GLY A CA 1
ATOM 819 C C . GLY A 1 105 ? -12.266 3.676 1.687 1 96 105 GLY A C 1
ATOM 820 O O . GLY A 1 105 ? -11.633 3.051 2.543 1 96 105 GLY A O 1
ATOM 821 N N . ALA A 1 106 ? -13.469 4.148 1.918 1 96.62 106 ALA A N 1
ATOM 822 C CA . ALA A 1 106 ? -14.078 4.035 3.242 1 96.62 106 ALA A CA 1
ATOM 823 C C . ALA A 1 106 ? -14.195 2.572 3.666 1 96.62 106 ALA A C 1
ATOM 825 O O . ALA A 1 106 ? -14.109 2.258 4.855 1 96.62 106 ALA A O 1
ATOM 826 N N . GLU A 1 107 ? -14.328 1.672 2.711 1 95.06 107 GLU A N 1
ATOM 827 C CA . GLU A 1 107 ? -14.539 0.267 3.043 1 95.06 107 GLU A CA 1
ATOM 828 C C . GLU A 1 107 ? -13.281 -0.557 2.807 1 95.06 107 GLU A C 1
ATOM 830 O O . GLU A 1 107 ? -13.328 -1.788 2.799 1 95.06 107 GLU A O 1
ATOM 835 N N . PHE A 1 108 ? -12.148 0.11 2.57 1 96.44 108 PHE A N 1
ATOM 836 C CA . PHE A 1 108 ? -10.883 -0.577 2.35 1 96.44 108 PHE A CA 1
ATOM 837 C C . PHE A 1 108 ? -10.305 -1.088 3.666 1 96.44 108 PHE A C 1
ATOM 839 O O . PHE 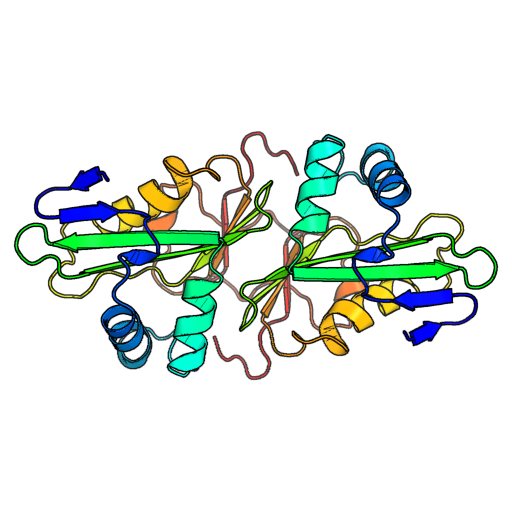A 1 108 ? -10.695 -0.625 4.742 1 96.44 108 PHE A O 1
ATOM 846 N N . ARG A 1 109 ? -9.438 -2.062 3.549 1 95.69 109 ARG A N 1
ATOM 847 C CA . ARG A 1 109 ? -8.438 -2.232 4.602 1 95.69 109 ARG A CA 1
ATOM 848 C C . ARG A 1 109 ? -7.414 -1.104 4.578 1 95.69 109 ARG A C 1
ATOM 850 O O . ARG A 1 109 ? -6.777 -0.86 3.551 1 95.69 109 ARG A O 1
ATOM 857 N N . TRP A 1 110 ? -7.301 -0.432 5.66 1 97.81 110 TRP A N 1
ATOM 858 C CA . TRP A 1 110 ? -6.309 0.63 5.785 1 97.81 110 TRP A CA 1
ATOM 859 C C . TRP A 1 110 ? -5.164 0.202 6.695 1 97.81 110 TRP A C 1
ATOM 861 O O . TRP A 1 110 ? -5.379 -0.493 7.691 1 97.81 110 TRP A O 1
ATOM 871 N N . MET A 1 111 ? -3.994 0.626 6.305 1 97.5 111 MET A N 1
ATOM 872 C CA . MET A 1 111 ? -2.779 0.344 7.062 1 97.5 111 MET A CA 1
ATOM 873 C C . MET A 1 111 ? -1.971 1.616 7.289 1 97.5 111 MET A C 1
ATOM 875 O O . MET A 1 111 ? -2.066 2.564 6.508 1 97.5 111 MET A O 1
ATOM 879 N N . LEU A 1 112 ? -1.223 1.618 8.344 1 97.19 112 LEU A N 1
ATOM 880 C CA . LEU A 1 112 ? -0.254 2.686 8.57 1 97.19 112 LEU A CA 1
ATOM 881 C C . LEU A 1 112 ? 0.765 2.283 9.625 1 97.19 112 LEU A C 1
ATOM 883 O O . LEU A 1 112 ? 0.573 1.29 10.336 1 97.19 112 LEU A O 1
ATOM 887 N N . HIS A 1 113 ? 1.836 3.021 9.633 1 95.75 113 HIS A N 1
ATOM 888 C CA . HIS A 1 113 ? 2.799 2.979 10.727 1 95.75 113 HIS A CA 1
ATOM 889 C C . HIS A 1 113 ? 2.865 4.316 11.453 1 95.75 113 HIS A C 1
ATOM 891 O O . HIS A 1 113 ? 2.811 5.375 10.828 1 95.75 113 HIS A O 1
ATOM 897 N N . THR A 1 114 ? 2.951 4.25 12.758 1 94.62 114 THR A N 1
ATOM 898 C CA . THR A 1 114 ? 3.09 5.441 13.586 1 94.62 114 THR A CA 1
ATOM 899 C C . THR A 1 114 ? 3.824 5.113 14.883 1 94.62 114 THR A C 1
ATOM 901 O O . THR A 1 114 ? 3.633 4.035 15.453 1 94.62 114 THR A O 1
ATOM 904 N N . ALA A 1 115 ? 4.629 5.996 15.344 1 91.19 115 ALA A N 1
ATOM 905 C CA . ALA A 1 115 ? 5.348 5.789 16.594 1 91.19 115 ALA A CA 1
ATOM 906 C C . ALA A 1 115 ? 4.637 6.465 17.766 1 91.19 115 ALA A C 1
ATOM 908 O O . ALA A 1 115 ? 4.738 6.02 18.906 1 91.19 115 ALA A O 1
ATOM 909 N N . ASP A 1 116 ? 3.895 7.492 17.469 1 91.31 116 ASP A N 1
ATOM 910 C CA . ASP A 1 116 ? 3.49 8.344 18.578 1 91.31 116 ASP A CA 1
ATOM 911 C C . ASP A 1 116 ? 2.1 8.93 18.344 1 91.31 116 ASP A C 1
ATOM 913 O O . ASP A 1 116 ? 1.661 9.82 19.078 1 91.31 116 ASP A O 1
ATOM 917 N N . ALA A 1 117 ? 1.387 8.562 17.328 1 94.5 117 ALA A N 1
ATOM 918 C CA . ALA A 1 117 ? 0.109 9.195 17.016 1 94.5 117 ALA A CA 1
ATOM 919 C C . ALA A 1 117 ? -1.025 8.172 17.016 1 94.5 117 ALA A C 1
ATOM 921 O O . ALA A 1 117 ? -2.029 8.344 16.328 1 94.5 117 ALA A O 1
ATOM 922 N N . HIS A 1 118 ? -0.953 7.18 17.812 1 96.44 118 HIS A N 1
ATOM 923 C CA . HIS A 1 118 ? -1.935 6.102 17.859 1 96.44 118 HIS A CA 1
ATOM 924 C C . HIS A 1 118 ? -3.33 6.637 18.156 1 96.44 118 HIS A C 1
ATOM 926 O O . HIS A 1 118 ? -4.309 6.211 17.547 1 96.44 118 HIS A O 1
ATOM 932 N N . GLU A 1 119 ? -3.338 7.523 19.047 1 96.75 119 GLU A N 1
ATOM 933 C CA . GLU A 1 119 ? -4.625 8.039 19.516 1 96.75 119 GLU A CA 1
ATOM 934 C C . GLU A 1 119 ? -5.312 8.852 18.422 1 96.75 119 GLU A C 1
ATOM 936 O O . GLU A 1 119 ? -6.535 9.023 18.438 1 96.75 119 GLU A O 1
ATOM 941 N N . LEU A 1 120 ? -4.578 9.336 17.484 1 97.62 120 LEU A N 1
ATOM 942 C CA . LEU A 1 120 ? -5.156 10.039 16.344 1 97.62 120 LEU A CA 1
ATOM 943 C C . LEU A 1 120 ? -5.988 9.094 15.492 1 97.62 120 LEU A C 1
ATOM 945 O O . LEU A 1 120 ? -7.023 9.492 14.945 1 97.62 120 LEU A O 1
ATOM 949 N N . TYR A 1 121 ? -5.578 7.852 15.438 1 98.31 121 TYR A N 1
ATOM 950 C CA . TYR A 1 121 ? -6.117 6.969 14.406 1 98.31 121 TYR A CA 1
ATOM 951 C C . TYR A 1 121 ? -7.152 6.016 14.992 1 98.31 121 TYR A C 1
ATOM 953 O O . TYR A 1 121 ? -8.031 5.527 14.281 1 98.31 121 TYR A O 1
ATOM 961 N N . ARG A 1 122 ? -7.152 5.727 16.266 1 97.75 122 ARG A N 1
ATOM 962 C CA . ARG A 1 122 ? 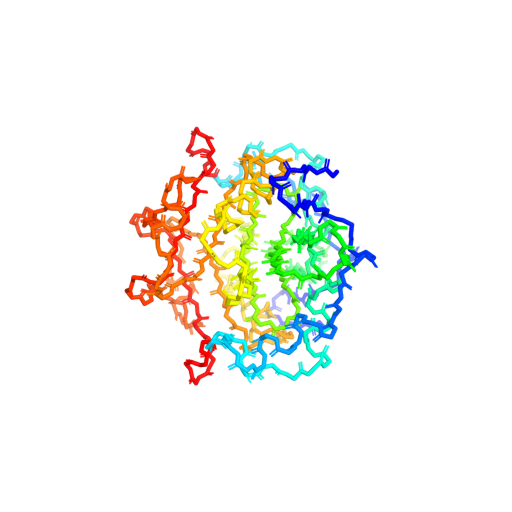-8.016 4.754 16.938 1 97.75 122 ARG A CA 1
ATOM 963 C C . ARG A 1 122 ? -9.492 5.074 16.688 1 97.75 122 ARG A C 1
ATOM 965 O O . ARG A 1 122 ? -10.281 4.18 16.391 1 97.75 122 ARG A O 1
ATOM 972 N N . PRO A 1 123 ? -9.859 6.371 16.781 1 97.75 123 PRO A N 1
ATOM 973 C CA . PRO A 1 123 ? -11.281 6.68 16.578 1 97.75 123 PRO A CA 1
ATOM 974 C C . PRO A 1 123 ? -11.766 6.328 15.172 1 97.75 123 PRO A C 1
ATOM 976 O O . PRO A 1 123 ? -12.977 6.281 14.922 1 97.75 123 PRO A O 1
ATOM 979 N N . PHE A 1 124 ? -10.906 6.102 14.25 1 97.88 124 PHE A N 1
ATOM 980 C CA . PHE A 1 124 ? -11.273 5.805 12.875 1 97.88 124 PHE A CA 1
ATOM 981 C C . PHE A 1 124 ? -11.219 4.305 12.602 1 97.88 124 PHE A C 1
ATOM 983 O O . PHE A 1 124 ? -11.25 3.873 11.453 1 97.88 124 PHE A O 1
ATOM 990 N N . GLY A 1 125 ? -11.039 3.537 13.68 1 96.62 125 GLY A N 1
ATOM 991 C CA . GLY A 1 125 ? -11.102 2.09 13.555 1 96.62 125 GLY A CA 1
ATOM 992 C C . GLY A 1 125 ? -9.742 1.445 13.398 1 96.62 125 GLY A C 1
ATOM 993 O O . GLY A 1 125 ? -9.641 0.235 13.188 1 96.62 125 GLY A O 1
ATOM 994 N N . PHE A 1 126 ? -8.664 2.258 13.484 1 97.25 126 PHE A N 1
ATOM 995 C CA . PHE A 1 126 ? -7.324 1.686 13.43 1 97.25 126 PHE A CA 1
ATOM 996 C C . PHE A 1 126 ? -6.953 1.062 14.773 1 97.25 126 PHE A C 1
ATOM 998 O O . PHE A 1 126 ? -7.277 1.608 15.828 1 97.25 126 PHE A O 1
ATOM 1005 N N . GLY A 1 127 ? -6.336 -0.047 14.719 1 94.12 127 GLY A N 1
ATOM 1006 C CA . GLY A 1 127 ? -5.848 -0.75 15.891 1 94.12 127 GLY A CA 1
ATOM 1007 C C . GLY A 1 127 ? -4.801 -1.799 15.562 1 94.12 127 GLY A C 1
ATOM 1008 O O . GLY A 1 127 ? -4.23 -1.795 14.469 1 94.12 127 GLY A O 1
ATOM 1009 N N . ASP A 1 128 ? -4.496 -2.652 16.516 1 88.75 128 ASP A N 1
ATOM 1010 C CA . ASP A 1 128 ? -3.533 -3.73 16.297 1 88.75 128 ASP A CA 1
ATOM 1011 C C . ASP A 1 128 ? -4.047 -4.734 15.273 1 88.75 128 ASP A C 1
ATOM 1013 O O . ASP A 1 128 ? -5.246 -5.027 15.227 1 88.75 128 ASP A O 1
ATOM 1017 N N . PRO A 1 129 ? -3.146 -5.137 14.438 1 85.81 129 PRO A N 1
ATOM 1018 C CA . PRO A 1 129 ? -3.598 -6.168 13.492 1 85.81 129 PRO A CA 1
ATOM 1019 C C . PRO A 1 129 ? -4.074 -7.438 14.195 1 85.81 129 PRO A C 1
ATOM 1021 O O . PRO A 1 129 ? -3.688 -7.699 15.336 1 85.81 129 PRO A O 1
ATOM 1024 N N . ALA A 1 130 ? -5.074 -8.148 13.5 1 76.69 130 ALA A N 1
ATOM 1025 C CA . ALA A 1 130 ? -5.441 -9.469 14 1 76.69 130 ALA A CA 1
ATOM 1026 C C . ALA A 1 130 ? -4.223 -10.383 14.094 1 76.69 130 ALA A C 1
ATOM 1028 O O . ALA A 1 130 ? -3.311 -10.289 13.266 1 76.69 130 ALA A O 1
ATOM 1029 N N . ASP A 1 131 ? -4.219 -11.125 15.062 1 73.81 131 ASP A N 1
ATOM 1030 C CA . ASP A 1 131 ? -3.072 -11.969 15.367 1 73.81 131 ASP A CA 1
ATOM 1031 C C . ASP A 1 131 ? -2.734 -12.883 14.195 1 73.81 131 ASP A C 1
ATOM 1033 O O . ASP A 1 131 ? -3.615 -13.547 13.641 1 73.81 131 ASP A O 1
ATOM 1037 N N . GLY A 1 132 ? -1.526 -12.773 13.734 1 79.69 132 GLY A N 1
ATOM 1038 C CA . GLY A 1 132 ? -0.829 -13.805 12.992 1 79.69 132 GLY A CA 1
ATOM 1039 C C . GLY A 1 132 ? -1.013 -13.688 11.492 1 79.69 132 GLY A C 1
ATOM 1040 O O . GLY A 1 132 ? -0.492 -14.508 10.727 1 79.69 132 GLY A O 1
ATOM 1041 N N . GLN A 1 133 ? -1.684 -12.688 10.992 1 88.62 133 GLN A N 1
ATOM 1042 C CA . GLN A 1 133 ? -1.901 -12.695 9.555 1 88.62 133 GLN A CA 1
ATOM 1043 C C . GLN A 1 133 ? -1.02 -11.664 8.859 1 88.62 133 GLN A C 1
ATOM 1045 O O . GLN A 1 133 ? -0.733 -11.789 7.664 1 88.62 133 GLN A O 1
ATOM 1050 N N . TYR A 1 134 ? -0.622 -10.641 9.555 1 94.5 134 TYR A N 1
ATOM 1051 C CA . TYR A 1 134 ? 0.2 -9.578 8.992 1 94.5 134 TYR A CA 1
ATOM 1052 C C . TYR A 1 134 ? 1.681 -9.922 9.086 1 94.5 134 TYR A C 1
ATOM 1054 O O . TYR A 1 134 ? 2.148 -10.406 10.117 1 94.5 134 TYR A O 1
ATOM 1062 N N . MET A 1 135 ? 2.406 -9.734 8.023 1 96 135 MET A N 1
ATOM 1063 C CA . MET A 1 135 ? 3.861 -9.828 7.988 1 96 135 MET A CA 1
ATOM 1064 C C . MET A 1 135 ? 4.465 -8.602 7.309 1 96 135 MET A C 1
ATOM 1066 O O . MET A 1 135 ? 3.842 -7.996 6.434 1 96 135 MET A O 1
ATOM 1070 N N . GLU A 1 136 ? 5.691 -8.305 7.742 1 96.31 136 GLU A N 1
ATOM 1071 C CA . GLU A 1 136 ? 6.406 -7.215 7.082 1 96.31 136 GLU A CA 1
ATOM 1072 C C . GLU A 1 136 ? 7.895 -7.523 6.961 1 96.31 136 GLU A C 1
ATOM 1074 O O . GLU A 1 136 ? 8.438 -8.312 7.742 1 96.31 136 GLU A O 1
ATOM 1079 N N . ARG A 1 137 ? 8.5 -7.023 5.988 1 96.62 137 ARG A N 1
ATOM 1080 C CA . ARG A 1 137 ? 9.938 -6.918 5.793 1 96.62 137 ARG A CA 1
ATOM 1081 C C . ARG A 1 137 ? 10.398 -5.469 5.883 1 96.62 137 ARG A C 1
ATOM 1083 O O . ARG A 1 137 ? 10.148 -4.676 4.973 1 96.62 137 ARG A O 1
ATOM 1090 N N . PRO A 1 138 ? 11.062 -5.113 6.977 1 93.19 138 PRO A N 1
ATOM 1091 C CA . PRO A 1 138 ? 11.484 -3.723 7.137 1 93.19 138 PRO A CA 1
ATOM 1092 C C . PRO A 1 138 ? 12.555 -3.312 6.129 1 93.19 138 PRO A C 1
ATOM 1094 O O . PRO A 1 138 ? 13.203 -4.172 5.531 1 93.19 138 PRO A O 1
ATOM 1097 N N . ARG A 1 139 ? 12.672 -1.999 5.914 1 90.12 139 ARG A N 1
ATOM 1098 C CA . ARG A 1 139 ? 13.773 -1.491 5.105 1 90.12 139 ARG A CA 1
ATOM 1099 C C . ARG A 1 139 ? 15.117 -1.902 5.691 1 90.12 139 ARG A C 1
ATOM 1101 O O . ARG A 1 139 ? 15.289 -1.924 6.914 1 90.12 139 ARG A O 1
ATOM 1108 N N . PRO A 1 140 ? 15.961 -2.242 4.68 1 81.75 140 PRO A N 1
ATOM 1109 C CA . PRO A 1 140 ? 17.297 -2.525 5.215 1 81.75 140 PRO A CA 1
ATOM 1110 C C . PRO A 1 140 ? 17.875 -1.363 6.023 1 81.75 140 PRO A C 1
ATOM 1112 O O . PRO A 1 140 ? 17.672 -0.199 5.668 1 81.75 140 PRO A O 1
ATOM 1115 N N . GLY A 1 141 ? 18.516 -1.694 7.098 1 68.75 141 GLY A N 1
ATOM 1116 C CA . GLY A 1 141 ? 19.156 -0.68 7.918 1 68.75 141 GLY A CA 1
ATOM 1117 C C . GLY A 1 141 ? 18.188 0.023 8.859 1 68.75 141 GLY A C 1
ATOM 1118 O O . GLY A 1 141 ? 18.594 0.924 9.602 1 68.75 141 GLY A O 1
ATOM 1119 N N . GLY A 1 142 ? 16.953 -0.473 9.031 1 58.91 142 GLY A N 1
ATOM 1120 C CA . GLY A 1 142 ? 16 0.009 10.031 1 58.91 142 GLY A CA 1
ATOM 1121 C C . GLY A 1 142 ? 15.461 1.392 9.719 1 58.91 142 GLY A C 1
ATOM 1122 O O . GLY A 1 142 ? 15.016 2.104 10.617 1 58.91 142 GLY A O 1
ATOM 1123 N N . ARG A 1 143 ? 15.828 1.867 8.508 1 49.97 143 ARG A N 1
ATOM 1124 C CA . ARG A 1 143 ? 15.461 3.256 8.258 1 49.97 143 ARG A CA 1
ATOM 1125 C C . ARG A 1 143 ? 13.945 3.418 8.195 1 49.97 143 ARG A C 1
ATOM 1127 O O . ARG A 1 143 ? 13.258 2.619 7.555 1 49.97 143 ARG A O 1
ATOM 1134 N N . VAL A 1 144 ? 13.406 3.775 9.289 1 44.25 144 VAL A N 1
ATOM 1135 C CA . VAL A 1 144 ? 11.984 4.094 9.281 1 44.25 144 VAL A CA 1
ATOM 1136 C C . VAL A 1 144 ? 11.734 5.32 8.398 1 44.25 144 VAL A C 1
ATOM 1138 O O . VAL A 1 144 ? 12.602 6.18 8.266 1 44.25 144 VAL A O 1
ATOM 1141 N N . MET B 1 1 ? 12.93 -11.688 -18.062 1 90.25 1 MET B N 1
ATOM 1142 C CA . MET B 1 1 ? 12.5 -13.086 -18.047 1 90.25 1 MET B CA 1
ATOM 1143 C C . MET B 1 1 ? 13.57 -13.977 -17.453 1 90.25 1 MET B C 1
ATOM 1145 O O . MET B 1 1 ? 14.766 -13.797 -17.719 1 90.25 1 MET B O 1
ATOM 1149 N N . ARG B 1 2 ? 13.117 -14.766 -16.453 1 95.81 2 ARG B N 1
ATOM 1150 C CA . ARG B 1 2 ? 14.008 -15.703 -15.789 1 95.81 2 ARG B CA 1
ATOM 1151 C C . ARG B 1 2 ? 13.453 -17.125 -15.828 1 95.81 2 ARG B C 1
ATOM 1153 O O . ARG B 1 2 ? 12.266 -17.328 -15.57 1 95.81 2 ARG B O 1
ATOM 1160 N N . THR B 1 3 ? 14.289 -18.094 -16.125 1 97.25 3 THR B N 1
ATOM 1161 C CA . THR B 1 3 ? 13.836 -19.469 -16.266 1 97.25 3 THR B CA 1
ATOM 1162 C C . THR B 1 3 ? 14.047 -20.234 -14.953 1 97.25 3 THR B C 1
ATOM 1164 O O . THR B 1 3 ? 15.086 -20.094 -14.312 1 97.25 3 THR B O 1
ATOM 1167 N N . VAL B 1 4 ? 13.07 -21.062 -14.617 1 96.81 4 VAL B N 1
ATOM 1168 C CA . VAL B 1 4 ? 13.086 -21.969 -13.469 1 96.81 4 VAL B CA 1
ATOM 1169 C C . VAL B 1 4 ? 12.57 -23.344 -13.891 1 96.81 4 VAL B C 1
ATOM 1171 O O . VAL B 1 4 ? 11.359 -23.578 -13.93 1 96.81 4 VAL B O 1
ATOM 1174 N N . GLY B 1 5 ? 13.492 -24.25 -14.102 1 97.19 5 GLY B N 1
ATOM 1175 C CA . GLY B 1 5 ? 13.055 -25.547 -14.602 1 97.19 5 GLY B CA 1
ATOM 1176 C C . GLY B 1 5 ? 12.227 -25.453 -15.867 1 97.19 5 GLY B C 1
ATOM 1177 O O . GLY B 1 5 ? 12.68 -24.891 -16.875 1 97.19 5 GLY B O 1
ATOM 1178 N N . ALA B 1 6 ? 11.016 -25.953 -15.82 1 98.06 6 ALA B N 1
ATOM 1179 C CA . ALA B 1 6 ? 10.109 -25.984 -16.953 1 98.06 6 ALA B CA 1
ATOM 1180 C C . ALA B 1 6 ? 9.281 -24.703 -17.047 1 98.06 6 ALA B C 1
ATOM 1182 O O . ALA B 1 6 ? 8.367 -24.594 -17.859 1 98.06 6 ALA B O 1
ATOM 1183 N N . TYR B 1 7 ? 9.695 -23.703 -16.312 1 98.62 7 TYR B N 1
ATOM 1184 C CA . TYR B 1 7 ? 8.891 -22.5 -16.203 1 98.62 7 TYR B CA 1
ATOM 1185 C C . TYR B 1 7 ? 9.742 -21.25 -16.453 1 98.62 7 TYR B C 1
ATOM 1187 O O . TYR B 1 7 ? 10.977 -21.328 -16.422 1 98.62 7 TYR B O 1
ATOM 1195 N N . GLU B 1 8 ? 9.062 -20.203 -16.703 1 98.5 8 GLU B N 1
ATOM 1196 C CA . GLU B 1 8 ? 9.727 -18.891 -16.781 1 98.5 8 GLU B CA 1
ATOM 1197 C C . GLU B 1 8 ? 8.93 -17.828 -16.016 1 98.5 8 GLU B C 1
ATOM 1199 O O . GLU B 1 8 ? 7.699 -17.859 -16 1 98.5 8 GLU B O 1
ATOM 1204 N N . LEU B 1 9 ? 9.641 -16.969 -15.406 1 98.75 9 LEU B N 1
ATOM 1205 C CA . LEU B 1 9 ? 9.055 -15.828 -14.711 1 98.75 9 LEU B CA 1
ATOM 1206 C C . LEU B 1 9 ? 9.172 -14.562 -15.547 1 98.75 9 LEU B C 1
ATOM 1208 O O . LEU B 1 9 ? 10.211 -14.305 -16.156 1 98.75 9 LEU B O 1
ATOM 1212 N N . ASP B 1 10 ? 8.133 -13.859 -15.625 1 98.56 10 ASP B N 1
ATOM 1213 C CA . ASP B 1 10 ? 8.062 -12.648 -16.422 1 98.56 10 ASP B CA 1
ATOM 1214 C C . ASP B 1 10 ? 7.242 -11.57 -15.727 1 98.56 10 ASP B C 1
ATOM 1216 O O . ASP B 1 10 ? 6.207 -11.859 -15.125 1 98.56 10 ASP B O 1
ATOM 1220 N N . ASP B 1 11 ? 7.664 -10.289 -15.805 1 98.31 11 ASP B N 1
ATOM 1221 C CA . ASP B 1 11 ? 6.973 -9.211 -15.102 1 98.31 11 ASP B CA 1
ATOM 1222 C C . ASP B 1 11 ? 6.289 -8.266 -16.078 1 98.31 11 ASP B C 1
ATOM 1224 O O . ASP B 1 11 ? 5.98 -7.121 -15.742 1 98.31 11 ASP B O 1
ATOM 1228 N N . ASP B 1 12 ? 6.098 -8.68 -17.312 1 97.62 12 ASP B N 1
ATOM 1229 C CA . ASP B 1 12 ? 5.367 -7.902 -18.297 1 97.62 12 ASP B CA 1
ATOM 1230 C C . ASP B 1 12 ? 3.859 -7.98 -18.062 1 97.62 12 ASP B C 1
ATOM 1232 O O . ASP B 1 12 ? 3.248 -9.031 -18.266 1 97.62 12 ASP B O 1
ATOM 1236 N N . PRO B 1 13 ? 3.264 -6.844 -17.688 1 97.75 13 PRO B N 1
ATOM 1237 C CA . PRO B 1 13 ? 1.828 -6.895 -17.406 1 97.75 13 PRO B CA 1
ATOM 1238 C C . PRO B 1 13 ? 0.995 -7.277 -18.625 1 97.75 13 PRO B C 1
ATOM 1240 O O . PRO B 1 13 ? -0.094 -7.84 -18.484 1 97.75 13 PRO B O 1
ATOM 1243 N N . ALA B 1 14 ? 1.483 -7.074 -19.766 1 97.19 14 ALA B N 1
ATOM 1244 C CA . ALA B 1 14 ? 0.741 -7.367 -20.984 1 97.19 14 ALA B CA 1
ATOM 1245 C C . ALA B 1 14 ? 0.625 -8.875 -21.203 1 97.19 14 ALA B C 1
ATOM 1247 O O . ALA B 1 14 ? -0.238 -9.328 -21.969 1 97.19 14 ALA B O 1
ATOM 1248 N N . ARG B 1 15 ? 1.46 -9.586 -20.594 1 97.69 15 ARG B N 1
ATOM 1249 C CA . ARG B 1 15 ? 1.49 -11.031 -20.797 1 97.69 15 ARG B CA 1
ATOM 1250 C C . ARG B 1 15 ? 0.531 -11.734 -19.844 1 97.69 15 ARG B C 1
ATOM 1252 O O . ARG B 1 15 ? 0.219 -12.914 -20.031 1 97.69 15 ARG B O 1
ATOM 1259 N N . VAL B 1 16 ? 0.046 -11.078 -18.859 1 98.56 16 VAL B N 1
ATOM 1260 C CA . VAL B 1 16 ? -0.747 -11.711 -17.797 1 98.56 16 VAL B CA 1
ATOM 1261 C C . VAL B 1 16 ? -2.064 -12.219 -18.375 1 98.56 16 VAL B C 1
ATOM 1263 O O . VAL B 1 16 ? -2.812 -11.461 -19 1 98.56 16 VAL B O 1
ATOM 1266 N N . ASP B 1 17 ? -2.346 -13.469 -18.203 1 98.44 17 ASP B N 1
ATOM 1267 C CA . ASP B 1 17 ? -3.635 -14.07 -18.531 1 98.44 17 ASP B CA 1
ATOM 1268 C C . ASP B 1 17 ? -4.672 -13.766 -17.453 1 98.44 17 ASP B C 1
ATOM 1270 O O . ASP B 1 17 ? -4.805 -14.516 -16.484 1 98.44 17 ASP B O 1
ATOM 1274 N N . LEU B 1 18 ? -5.453 -12.734 -17.703 1 97.94 18 LEU B N 1
ATOM 1275 C CA . LEU B 1 18 ? -6.398 -12.258 -16.703 1 97.94 18 LEU B CA 1
ATOM 1276 C C . LEU B 1 18 ? -7.465 -13.312 -16.422 1 97.94 18 LEU B C 1
ATOM 1278 O O . LEU B 1 18 ? -7.949 -13.422 -15.289 1 97.94 18 LEU B O 1
ATOM 1282 N N . ASP B 1 19 ? -7.812 -14.102 -17.422 1 97.62 19 ASP B N 1
ATOM 1283 C CA . ASP B 1 19 ? -8.789 -15.156 -17.188 1 97.62 19 ASP B CA 1
ATOM 1284 C C . ASP B 1 19 ? -8.266 -16.203 -16.203 1 97.62 19 ASP B C 1
ATOM 1286 O O . ASP B 1 19 ? -9 -16.656 -15.328 1 97.62 19 ASP B O 1
ATOM 1290 N N . ALA B 1 20 ? -7.027 -16.562 -16.344 1 97.75 20 ALA B N 1
ATOM 1291 C CA . ALA B 1 20 ? -6.418 -17.531 -15.43 1 97.75 20 ALA B CA 1
ATOM 1292 C C . ALA B 1 20 ? -6.34 -16.969 -14.016 1 97.75 20 ALA B C 1
ATOM 1294 O O . ALA B 1 20 ? -6.617 -17.672 -13.039 1 97.75 20 ALA B O 1
ATOM 1295 N N . VAL B 1 21 ? -5.98 -15.695 -13.883 1 98.12 21 VAL B N 1
ATOM 1296 C CA . VAL B 1 21 ? -5.906 -15.047 -12.578 1 98.12 21 VAL B CA 1
ATOM 1297 C C . VAL B 1 21 ? -7.293 -15.008 -11.938 1 98.12 21 VAL B C 1
ATOM 1299 O O . VAL B 1 21 ? -7.461 -15.391 -10.781 1 98.12 21 VAL B O 1
ATOM 1302 N N . TRP B 1 22 ? -8.258 -14.648 -12.727 1 97 22 TRP B N 1
ATOM 1303 C CA . TRP B 1 22 ? -9.633 -14.578 -12.234 1 97 22 TRP B CA 1
ATOM 1304 C C . TRP B 1 22 ? -10.117 -15.961 -11.789 1 97 22 TRP B C 1
ATOM 1306 O O . TRP B 1 22 ? -10.695 -16.109 -10.711 1 97 22 TRP B O 1
ATOM 1316 N N . LYS B 1 23 ? -9.914 -16.906 -12.586 1 95.88 23 LYS B N 1
ATOM 1317 C CA . LYS B 1 23 ? -10.352 -18.266 -12.266 1 95.88 23 LYS B CA 1
ATOM 1318 C C . LYS B 1 23 ? -9.781 -18.719 -10.93 1 95.88 23 LYS B C 1
ATOM 1320 O O . LYS B 1 23 ? -10.516 -19.234 -10.078 1 95.88 23 LYS B O 1
ATOM 1325 N N . PHE B 1 24 ? -8.531 -18.516 -10.727 1 96.88 24 PHE B N 1
ATOM 1326 C CA . PHE B 1 24 ? -7.93 -18.969 -9.477 1 96.88 24 PHE B CA 1
ATOM 1327 C C . PHE B 1 24 ? -8.484 -18.172 -8.297 1 96.88 24 PHE B C 1
ATOM 1329 O O . PHE B 1 24 ? -8.867 -18.75 -7.281 1 96.88 24 PHE B O 1
ATOM 1336 N N . LEU B 1 25 ? -8.508 -16.812 -8.445 1 95.44 25 LEU B N 1
ATOM 1337 C CA . LEU B 1 25 ? -8.906 -15.969 -7.328 1 95.44 25 LEU B CA 1
ATOM 1338 C C . LEU B 1 25 ? -10.383 -16.172 -6.984 1 95.44 25 LEU B C 1
ATOM 1340 O O . LEU B 1 25 ? -10.773 -16.078 -5.82 1 95.44 25 LEU B O 1
ATOM 1344 N N . SER B 1 26 ? -11.141 -16.516 -7.934 1 93.56 26 SER B N 1
ATOM 1345 C CA . SER B 1 26 ? -12.578 -16.656 -7.715 1 93.56 26 SER B CA 1
ATOM 1346 C C . SER B 1 26 ? -12.93 -18.047 -7.184 1 93.56 26 SER B C 1
ATOM 1348 O O . SER B 1 26 ? -14.016 -18.234 -6.633 1 93.56 26 SER B O 1
ATOM 1350 N N . THR B 1 27 ? -12.039 -19.031 -7.262 1 90.06 27 THR B N 1
ATOM 1351 C CA . THR B 1 27 ? -12.406 -20.406 -6.906 1 90.06 27 THR B CA 1
ATOM 1352 C C . THR B 1 27 ? -11.438 -20.969 -5.863 1 90.06 27 THR B C 1
ATOM 1354 O O . THR B 1 27 ? -11.844 -21.75 -5.004 1 90.06 27 THR B O 1
ATOM 1357 N N . GLY B 1 28 ? -10.227 -20.562 -5.91 1 85.31 28 GLY B N 1
ATOM 1358 C CA . GLY B 1 28 ? -9.211 -21.234 -5.121 1 85.31 28 GLY B CA 1
ATOM 1359 C C . GLY B 1 28 ? -8.672 -20.391 -3.984 1 85.31 28 GLY B C 1
ATOM 1360 O O . GLY B 1 28 ? -8.078 -20.906 -3.039 1 85.31 28 GLY B O 1
ATOM 1361 N N . ALA B 1 29 ? -8.906 -19.125 -4.098 1 87.12 29 ALA B N 1
ATOM 1362 C CA . ALA B 1 29 ? -8.258 -18.219 -3.16 1 87.12 29 ALA B CA 1
ATOM 1363 C C . ALA B 1 29 ? -9.258 -17.688 -2.133 1 87.12 29 ALA B C 1
ATOM 1365 O O . ALA B 1 29 ? -10.141 -16.891 -2.465 1 87.12 29 ALA B O 1
ATOM 1366 N N . TYR B 1 30 ? -9.094 -18.062 -0.92 1 83.38 30 TYR B N 1
ATOM 1367 C CA . TYR B 1 30 ? -9.969 -17.594 0.151 1 83.38 30 TYR B CA 1
ATOM 1368 C C . TYR B 1 30 ? -9.922 -16.078 0.272 1 83.38 30 TYR B C 1
ATOM 1370 O O . TYR B 1 30 ? -10.875 -15.453 0.742 1 83.38 30 TYR B O 1
ATOM 1378 N N . TRP B 1 31 ? -8.906 -15.445 -0.097 1 84 31 TRP B N 1
ATOM 1379 C CA . TRP B 1 31 ? -8.711 -14.008 0.064 1 84 31 TRP B CA 1
ATOM 1380 C C . TRP B 1 31 ? -9.273 -13.242 -1.131 1 84 31 TRP B C 1
ATOM 1382 O O . TRP B 1 31 ? -9.305 -12.016 -1.127 1 84 31 TRP B O 1
ATOM 1392 N N . GLY B 1 32 ? -9.664 -13.852 -2.154 1 80.5 32 GLY B N 1
ATOM 1393 C CA . GLY B 1 32 ? -10.039 -13.164 -3.379 1 80.5 32 GLY B CA 1
ATOM 1394 C C . GLY B 1 32 ? -11.5 -13.344 -3.736 1 80.5 32 GLY B C 1
ATOM 1395 O O . GLY B 1 32 ? -12 -12.703 -4.664 1 80.5 32 GLY B O 1
ATOM 1396 N N . LYS B 1 33 ? -12.266 -14.031 -2.969 1 83.25 33 LYS B N 1
ATOM 1397 C CA . LYS B 1 33 ? -13.586 -14.484 -3.391 1 83.25 33 LYS B CA 1
ATOM 1398 C C . LYS B 1 33 ? -14.602 -13.352 -3.336 1 83.25 33 LYS B C 1
ATOM 1400 O O . LYS B 1 33 ? -15.648 -13.414 -3.982 1 83.25 33 LYS B O 1
ATOM 1405 N N . TRP B 1 34 ? -14.289 -12.375 -2.734 1 85 34 TRP B N 1
ATOM 1406 C CA . TRP B 1 34 ? -15.227 -11.266 -2.588 1 85 34 TRP B CA 1
ATOM 1407 C C . TRP B 1 34 ? -15.164 -10.344 -3.799 1 85 34 TRP B C 1
ATOM 1409 O O . TRP B 1 34 ? -16.047 -9.508 -3.998 1 85 34 TRP B O 1
ATOM 1419 N N . ARG B 1 35 ? -14.188 -10.508 -4.645 1 90.25 35 ARG B N 1
ATOM 1420 C CA . ARG B 1 35 ? -14.039 -9.656 -5.82 1 90.25 35 ARG B CA 1
ATOM 1421 C C . ARG B 1 35 ? -14.789 -10.234 -7.016 1 90.25 35 ARG B C 1
ATOM 1423 O O . ARG B 1 35 ? -14.82 -11.453 -7.211 1 90.25 35 ARG B O 1
ATOM 1430 N N . ASP B 1 36 ? -15.352 -9.328 -7.75 1 93.94 36 ASP B N 1
ATOM 1431 C CA . ASP B 1 36 ? -15.859 -9.75 -9.047 1 93.94 36 ASP B CA 1
ATOM 1432 C C . ASP B 1 36 ? -14.797 -9.609 -10.133 1 93.94 36 ASP B C 1
ATOM 1434 O O . ASP B 1 36 ? -13.68 -9.172 -9.859 1 93.94 36 ASP B O 1
ATOM 1438 N N . ARG B 1 37 ? -15.094 -10.016 -11.336 1 95.38 37 ARG B N 1
ATOM 1439 C CA . ARG B 1 37 ? -14.133 -10.07 -12.422 1 95.38 37 ARG B CA 1
ATOM 1440 C C . ARG B 1 37 ? -13.602 -8.68 -12.758 1 95.38 37 ARG B C 1
ATOM 1442 O O . ARG B 1 37 ? -12.414 -8.508 -13.031 1 95.38 37 ARG B O 1
ATOM 1449 N N . GLU B 1 38 ? -14.438 -7.711 -12.812 1 96.31 38 GLU B N 1
ATOM 1450 C CA . GLU B 1 38 ? -14.023 -6.344 -13.117 1 96.31 38 GLU B CA 1
ATOM 1451 C C . GLU B 1 38 ? -13.055 -5.816 -12.062 1 96.31 38 GLU B C 1
ATOM 1453 O O . GLU B 1 38 ? -12.102 -5.102 -12.391 1 96.31 38 GLU B O 1
ATOM 1458 N N . MET B 1 39 ? -13.297 -6.102 -10.836 1 95.12 39 MET B N 1
ATOM 1459 C CA . MET B 1 39 ? -12.414 -5.695 -9.75 1 95.12 39 MET B CA 1
ATOM 1460 C C . MET B 1 39 ? -11.031 -6.316 -9.914 1 95.12 39 MET B C 1
ATOM 1462 O O . MET B 1 39 ? -10.016 -5.645 -9.727 1 95.12 39 MET B O 1
ATOM 1466 N N . VAL B 1 40 ? -10.992 -7.609 -10.227 1 95.75 40 VAL B N 1
ATOM 1467 C CA . VAL B 1 40 ? -9.727 -8.305 -10.43 1 95.75 40 VAL B CA 1
ATOM 1468 C C . VAL B 1 40 ? -8.953 -7.652 -11.57 1 95.75 40 VAL B C 1
ATOM 1470 O O . VAL B 1 40 ? -7.758 -7.383 -11.445 1 95.75 40 VAL B O 1
ATOM 1473 N N . GLU B 1 41 ? -9.625 -7.402 -12.648 1 96.19 41 GLU B N 1
ATOM 1474 C CA . GLU B 1 41 ? -8.977 -6.746 -13.781 1 96.19 41 GLU B CA 1
ATOM 1475 C C . GLU B 1 41 ? -8.406 -5.391 -13.375 1 96.19 41 GLU B C 1
ATOM 1477 O O . GLU B 1 41 ? -7.273 -5.055 -13.742 1 96.19 41 GLU B O 1
ATOM 1482 N N . LYS B 1 42 ? -9.109 -4.656 -12.609 1 95.69 42 LYS B N 1
ATOM 1483 C CA . LYS B 1 42 ? -8.695 -3.316 -12.203 1 95.69 42 LYS B CA 1
ATOM 1484 C C . LYS B 1 42 ? -7.457 -3.369 -11.312 1 95.69 42 LYS B C 1
ATOM 1486 O O . LYS B 1 42 ? -6.52 -2.59 -11.492 1 95.69 42 LYS B O 1
ATOM 1491 N N . VAL B 1 43 ? -7.492 -4.301 -10.367 1 95.19 43 VAL B N 1
ATOM 1492 C CA . VAL B 1 43 ? -6.359 -4.316 -9.453 1 95.19 43 VAL B CA 1
ATOM 1493 C C . VAL B 1 43 ? -5.105 -4.785 -10.188 1 95.19 43 VAL B C 1
ATOM 1495 O O . VAL B 1 43 ? -3.996 -4.344 -9.883 1 95.19 43 VAL B O 1
ATOM 1498 N N . VAL B 1 44 ? -5.246 -5.684 -11.148 1 96.75 44 VAL B N 1
ATOM 1499 C CA . VAL B 1 44 ? -4.09 -6.133 -11.922 1 96.75 44 VAL B CA 1
ATOM 1500 C C . VAL B 1 44 ? -3.584 -5 -12.812 1 96.75 44 VAL B C 1
ATOM 1502 O O . VAL B 1 44 ? -2.379 -4.746 -12.875 1 96.75 44 VAL B O 1
ATOM 1505 N N . ARG B 1 45 ? -4.457 -4.266 -13.375 1 94.62 45 ARG B N 1
ATOM 1506 C CA . ARG B 1 45 ? -4.086 -3.17 -14.266 1 94.62 45 ARG B CA 1
ATOM 1507 C C . ARG B 1 45 ? -3.455 -2.02 -13.484 1 94.62 45 ARG B C 1
ATOM 1509 O O . ARG B 1 45 ? -2.545 -1.353 -13.984 1 94.62 45 ARG B O 1
ATOM 1516 N N . ASN B 1 46 ? -3.891 -1.875 -12.312 1 93.75 46 ASN B N 1
ATOM 1517 C CA . ASN B 1 46 ? -3.41 -0.758 -11.508 1 93.75 46 ASN B CA 1
ATOM 1518 C C . ASN B 1 46 ? -2.219 -1.162 -10.641 1 93.75 46 ASN B C 1
ATOM 1520 O O . ASN B 1 46 ? -1.675 -0.34 -9.898 1 93.75 46 ASN B O 1
ATOM 1524 N N . ALA B 1 47 ? -1.824 -2.406 -10.773 1 97.75 47 ALA B N 1
ATOM 1525 C CA . ALA B 1 47 ? -0.703 -2.877 -9.961 1 97.75 47 ALA B CA 1
ATOM 1526 C C . ALA B 1 47 ? 0.57 -2.1 -10.289 1 97.75 47 ALA B C 1
ATOM 1528 O O . ALA B 1 47 ? 0.8 -1.724 -11.438 1 97.75 47 ALA B O 1
ATOM 1529 N N . TRP B 1 48 ? 1.335 -1.844 -9.258 1 97.94 48 TRP B N 1
ATOM 1530 C CA . TRP B 1 48 ? 2.666 -1.279 -9.453 1 97.94 48 TRP B CA 1
ATOM 1531 C C . TRP B 1 48 ? 3.576 -2.266 -10.18 1 97.94 48 TRP B C 1
ATOM 1533 O O . TRP B 1 48 ? 4.359 -1.875 -11.047 1 97.94 48 TRP B O 1
ATOM 1543 N N . ARG B 1 49 ? 3.418 -3.535 -9.773 1 98.38 49 ARG B N 1
ATOM 1544 C CA . ARG B 1 49 ? 4.215 -4.609 -10.359 1 98.38 49 ARG B CA 1
ATOM 1545 C C . ARG B 1 49 ? 3.457 -5.934 -10.328 1 98.38 49 ARG B C 1
ATOM 1547 O O . ARG B 1 49 ? 2.707 -6.203 -9.391 1 98.38 49 ARG B O 1
ATOM 1554 N N . VAL B 1 50 ? 3.652 -6.707 -11.453 1 98.81 50 VAL B N 1
ATOM 1555 C CA . VAL B 1 50 ? 3.174 -8.086 -11.492 1 98.81 50 VAL B CA 1
ATOM 1556 C C . VAL B 1 50 ? 4.32 -9.023 -11.867 1 98.81 50 VAL B C 1
ATOM 1558 O O . VAL B 1 50 ? 5.289 -8.594 -12.508 1 98.81 50 VAL B O 1
ATOM 1561 N N . VAL B 1 51 ? 4.234 -10.25 -11.422 1 98.88 51 VAL B N 1
ATOM 1562 C CA . VAL B 1 51 ? 5.105 -11.328 -11.867 1 98.88 51 VAL B CA 1
ATOM 1563 C C . VAL B 1 51 ? 4.273 -12.57 -12.164 1 98.88 51 VAL B C 1
ATOM 1565 O O . VAL B 1 51 ? 3.486 -13.023 -11.328 1 98.88 51 VAL B O 1
ATOM 1568 N N . GLY B 1 52 ? 4.387 -13.016 -13.336 1 98.88 52 GLY B N 1
ATOM 1569 C CA . GLY B 1 52 ? 3.773 -14.273 -13.719 1 98.88 52 GLY B CA 1
ATOM 1570 C C . GLY B 1 52 ? 4.777 -15.406 -13.875 1 98.88 52 GLY B C 1
ATOM 1571 O O . GLY B 1 52 ? 5.922 -15.172 -14.266 1 98.88 52 GLY B O 1
ATOM 1572 N N . ALA B 1 53 ? 4.379 -16.578 -13.516 1 98.88 53 ALA B N 1
ATOM 1573 C CA . ALA B 1 53 ? 5.074 -17.812 -13.859 1 98.88 53 ALA B CA 1
ATOM 157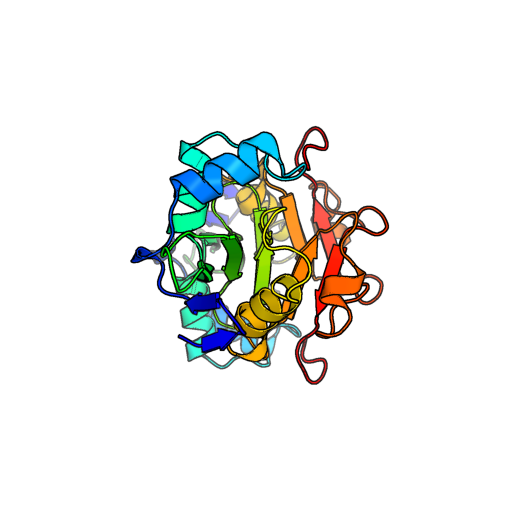4 C C . ALA B 1 53 ? 4.359 -18.547 -14.984 1 98.88 53 ALA B C 1
ATOM 1576 O O . ALA B 1 53 ? 3.148 -18.766 -14.922 1 98.88 53 ALA B O 1
ATOM 1577 N N . TYR B 1 54 ? 5.098 -18.922 -15.961 1 98.88 54 TYR B N 1
ATOM 1578 C CA . TYR B 1 54 ? 4.527 -19.531 -17.156 1 98.88 54 TYR B CA 1
ATOM 1579 C C . TYR B 1 54 ? 5.223 -20.844 -17.484 1 98.88 54 TYR B C 1
ATOM 1581 O O . TYR B 1 54 ? 6.449 -20.953 -17.391 1 98.88 54 TYR B O 1
ATOM 1589 N N . GLU B 1 55 ? 4.379 -21.812 -17.797 1 98.69 55 GLU B N 1
ATOM 1590 C CA . GLU B 1 55 ? 4.941 -23.031 -18.344 1 98.69 55 GLU B CA 1
ATOM 1591 C C . GLU B 1 55 ? 5.547 -22.797 -19.734 1 98.69 55 GLU B C 1
ATOM 1593 O O . GLU B 1 55 ? 4.859 -22.312 -20.641 1 98.69 55 GLU B O 1
ATOM 1598 N N . ILE B 1 56 ? 6.824 -23.203 -19.875 1 98.12 56 ILE B N 1
ATOM 1599 C CA . ILE B 1 56 ? 7.555 -22.859 -21.094 1 98.12 56 ILE B CA 1
ATOM 1600 C C . ILE B 1 56 ? 6.918 -23.562 -22.297 1 98.12 56 ILE B C 1
ATOM 1602 O O . ILE B 1 56 ? 6.758 -22.969 -23.359 1 98.12 56 ILE B O 1
ATOM 1606 N N . SER B 1 57 ? 6.5 -24.75 -22.156 1 98.06 57 SER B N 1
ATOM 1607 C CA . SER B 1 57 ? 6.02 -25.578 -23.266 1 98.06 57 SER B CA 1
ATOM 1608 C C . SER B 1 57 ? 4.684 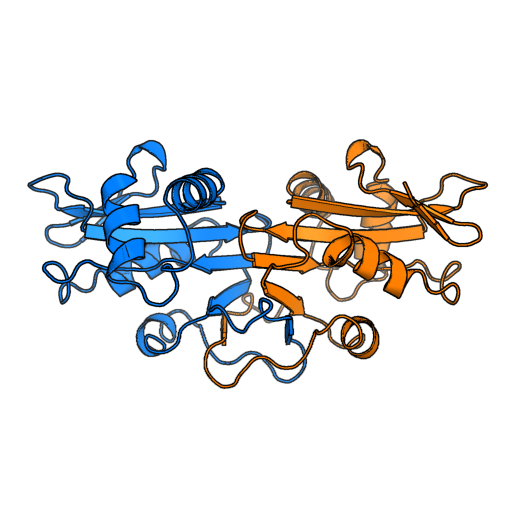-25.062 -23.797 1 98.06 57 SER B C 1
ATOM 1610 O O . SER B 1 57 ? 4.43 -25.109 -25 1 98.06 57 SER B O 1
ATOM 1612 N N . SER B 1 58 ? 3.787 -24.5 -22.953 1 98 58 SER B N 1
ATOM 1613 C CA . SER B 1 58 ? 2.416 -24.172 -23.344 1 98 58 SER B CA 1
ATOM 1614 C C . SER B 1 58 ? 2.162 -22.672 -23.281 1 98 58 SER B C 1
ATOM 1616 O O . SER B 1 58 ? 1.185 -22.172 -23.844 1 98 58 SER B O 1
ATOM 1618 N N . GLY B 1 59 ? 2.99 -21.969 -22.531 1 97.94 59 GLY B N 1
ATOM 1619 C CA . GLY B 1 59 ? 2.742 -20.547 -22.312 1 97.94 59 GLY B CA 1
ATOM 1620 C C . GLY B 1 59 ? 1.684 -20.281 -21.25 1 97.94 59 GLY B C 1
ATOM 1621 O O . GLY B 1 59 ? 1.357 -19.125 -20.969 1 97.94 59 GLY B O 1
ATOM 1622 N N . ARG B 1 60 ? 1.238 -21.328 -20.641 1 98.38 60 ARG B N 1
ATOM 1623 C CA . ARG B 1 60 ? 0.171 -21.25 -19.656 1 98.38 60 ARG B CA 1
ATOM 1624 C C . ARG B 1 60 ? 0.652 -20.562 -18.391 1 98.38 60 ARG B C 1
ATOM 1626 O O . ARG B 1 60 ? 1.729 -20.875 -17.875 1 98.38 60 ARG B O 1
ATOM 1633 N N . LEU B 1 61 ? -0.152 -19.562 -17.922 1 98.81 61 LEU B N 1
ATOM 1634 C CA . LEU B 1 61 ? 0.12 -18.953 -16.625 1 98.81 61 LEU B CA 1
ATOM 1635 C C . LEU B 1 61 ? -0.19 -19.938 -15.492 1 98.81 61 LEU B C 1
ATOM 1637 O O . LEU B 1 61 ? -1.322 -20.406 -15.367 1 98.81 61 LEU B O 1
ATOM 1641 N N . VAL B 1 62 ? 0.816 -20.25 -14.68 1 98.75 62 VAL B N 1
ATOM 1642 C CA . VAL B 1 62 ? 0.618 -21.266 -13.641 1 98.75 62 VAL B CA 1
ATOM 1643 C C . VAL B 1 62 ? 0.882 -20.641 -12.266 1 98.75 62 VAL B C 1
ATOM 1645 O O . VAL B 1 62 ? 0.703 -21.297 -11.242 1 98.75 62 VAL B O 1
ATOM 1648 N N . GLY B 1 63 ? 1.335 -19.406 -12.156 1 98.81 63 GLY B N 1
ATOM 1649 C CA . GLY B 1 63 ? 1.58 -18.656 -10.938 1 98.81 63 GLY B CA 1
ATOM 1650 C C . GLY B 1 63 ? 1.528 -17.156 -11.148 1 98.81 63 GLY B C 1
ATOM 1651 O O . GLY B 1 63 ? 1.703 -16.672 -12.266 1 98.81 63 GLY B O 1
ATOM 1652 N N . PHE B 1 64 ? 1.364 -16.531 -10.094 1 98.81 64 PHE B N 1
ATOM 1653 C CA . PHE B 1 64 ? 1.132 -15.094 -10.203 1 98.81 64 PHE B CA 1
ATOM 1654 C C . PHE B 1 64 ? 1.434 -14.398 -8.883 1 98.81 64 PHE B C 1
ATOM 1656 O O . PHE B 1 64 ? 1.317 -15 -7.812 1 98.81 64 PHE B O 1
ATOM 1663 N N . ALA B 1 65 ? 1.857 -13.18 -8.938 1 98.81 65 ALA B N 1
ATOM 1664 C CA . ALA B 1 65 ? 2 -12.25 -7.824 1 98.81 65 ALA B CA 1
ATOM 1665 C C . ALA B 1 65 ? 1.774 -10.805 -8.273 1 98.81 65 ALA B C 1
ATOM 1667 O O . ALA B 1 65 ? 2.133 -10.438 -9.391 1 98.81 65 ALA B O 1
ATOM 1668 N N . ARG B 1 66 ? 1.201 -10.055 -7.426 1 98.44 66 ARG B N 1
ATOM 1669 C CA . ARG B 1 66 ? 0.975 -8.641 -7.68 1 98.44 66 ARG B CA 1
ATOM 1670 C C . ARG B 1 66 ? 1.4 -7.789 -6.484 1 98.44 66 ARG B C 1
ATOM 1672 O O . ARG B 1 66 ? 1.385 -8.266 -5.348 1 98.44 66 ARG B O 1
ATOM 1679 N N . ALA B 1 67 ? 1.78 -6.531 -6.762 1 98.69 67 ALA B N 1
ATOM 1680 C CA . ALA B 1 67 ? 2.084 -5.59 -5.688 1 98.69 67 ALA B CA 1
ATOM 1681 C C . ALA B 1 67 ? 1.578 -4.191 -6.027 1 98.69 67 ALA B C 1
ATOM 1683 O O . ALA B 1 67 ? 1.534 -3.805 -7.195 1 98.69 67 ALA B O 1
ATOM 1684 N N . PHE B 1 68 ? 1.157 -3.449 -5.051 1 98.06 68 PHE B N 1
ATOM 1685 C CA . PHE B 1 68 ? 1.006 -2.004 -5.168 1 98.06 68 PHE B CA 1
ATOM 1686 C C . PHE B 1 68 ? 1.977 -1.28 -4.242 1 98.06 68 PHE B C 1
ATOM 1688 O O . PHE B 1 68 ? 2.453 -1.855 -3.262 1 98.06 68 PHE B O 1
ATOM 1695 N N . SER B 1 69 ? 2.344 -0.033 -4.59 1 98 69 SER B N 1
ATOM 1696 C CA . SER B 1 69 ? 3.484 0.632 -3.969 1 98 69 SER B CA 1
ATOM 1697 C C . SER B 1 69 ? 3.387 2.146 -4.109 1 98 69 SER B C 1
ATOM 1699 O O . SER B 1 69 ? 2.605 2.65 -4.922 1 98 69 SER B O 1
ATOM 1701 N N . ASP B 1 70 ? 4.125 2.828 -3.273 1 96.5 70 ASP B N 1
ATOM 1702 C CA . ASP B 1 70 ? 4.336 4.258 -3.492 1 96.5 70 ASP B CA 1
ATOM 1703 C C . ASP B 1 70 ? 5.531 4.504 -4.406 1 96.5 70 ASP B C 1
ATOM 1705 O O . ASP B 1 70 ? 5.914 5.652 -4.641 1 96.5 70 ASP B O 1
ATOM 1709 N N . THR B 1 71 ? 6.227 3.486 -4.809 1 95.06 71 THR B N 1
ATOM 1710 C CA . THR B 1 71 ? 7.293 3.453 -5.801 1 95.06 71 THR B CA 1
ATOM 1711 C C . THR B 1 71 ? 8.609 3.953 -5.207 1 95.06 71 THR B C 1
ATOM 1713 O O . THR B 1 71 ? 9.602 4.09 -5.914 1 95.06 71 THR B O 1
ATOM 1716 N N . ILE B 1 72 ? 8.625 4.176 -3.879 1 93.88 72 ILE B N 1
ATOM 1717 C CA . ILE B 1 72 ? 9.852 4.723 -3.305 1 93.88 72 ILE B CA 1
ATOM 1718 C C . ILE B 1 72 ? 10.234 3.93 -2.059 1 93.88 72 ILE B C 1
ATOM 1720 O O . ILE B 1 72 ? 11.391 3.539 -1.897 1 93.88 72 ILE B O 1
ATOM 1724 N N . GLY B 1 73 ? 9.281 3.621 -1.267 1 93.69 73 GLY B N 1
ATOM 1725 C CA . GLY B 1 73 ? 9.75 3.129 0.018 1 93.69 73 GLY B CA 1
ATOM 1726 C C . GLY B 1 73 ? 8.914 1.99 0.566 1 93.69 73 GLY B C 1
ATOM 1727 O O . GLY B 1 73 ? 9.328 1.3 1.499 1 93.69 73 GLY B O 1
ATOM 1728 N N . SER B 1 74 ? 7.762 1.814 0.018 1 96.5 74 SER B N 1
ATOM 1729 C CA . SER B 1 74 ? 6.859 0.809 0.563 1 96.5 74 SER B CA 1
ATOM 1730 C C . SER B 1 74 ? 6.129 0.058 -0.547 1 96.5 74 SER B C 1
ATOM 1732 O O . SER B 1 74 ? 5.824 0.632 -1.595 1 96.5 74 SER B O 1
ATOM 1734 N N . ALA B 1 75 ? 5.859 -1.154 -0.289 1 98.31 75 ALA B N 1
ATOM 1735 C CA . ALA B 1 75 ? 5.07 -1.978 -1.202 1 98.31 75 ALA B CA 1
ATOM 1736 C C . ALA B 1 75 ? 4.273 -3.033 -0.44 1 98.31 75 ALA B C 1
ATOM 1738 O O . ALA B 1 75 ? 4.66 -3.439 0.657 1 98.31 75 ALA B O 1
ATOM 1739 N N . TYR B 1 76 ? 3.158 -3.383 -1.004 1 98.62 76 TYR B N 1
ATOM 1740 C CA . TYR B 1 76 ? 2.297 -4.441 -0.487 1 98.62 76 TYR B CA 1
ATOM 1741 C C . TYR B 1 76 ? 2.18 -5.586 -1.486 1 98.62 76 TYR B C 1
ATOM 1743 O O . TYR B 1 76 ? 1.822 -5.371 -2.646 1 98.62 76 TYR B O 1
ATOM 1751 N N . LEU B 1 77 ? 2.555 -6.762 -1.027 1 98.69 77 LEU B N 1
ATOM 1752 C CA . LEU B 1 77 ? 2.492 -7.977 -1.834 1 98.69 77 LEU B CA 1
ATOM 1753 C C . LEU B 1 77 ? 1.14 -8.664 -1.677 1 98.69 77 LEU B C 1
ATOM 1755 O O . LEU B 1 77 ? 0.69 -8.906 -0.555 1 98.69 77 LEU B O 1
ATOM 1759 N N . ALA B 1 78 ? 0.513 -9 -2.828 1 97.44 78 ALA B N 1
ATOM 1760 C CA . ALA B 1 78 ? -0.824 -9.586 -2.799 1 97.44 78 ALA B CA 1
ATOM 1761 C C . ALA B 1 78 ? -0.991 -10.625 -3.904 1 97.44 78 ALA B C 1
ATOM 1763 O O . ALA B 1 78 ? -0.227 -10.641 -4.871 1 97.44 78 ALA B O 1
ATOM 1764 N N . ASP B 1 79 ? -1.926 -11.508 -3.715 1 97.44 79 ASP B N 1
ATOM 1765 C CA . ASP B 1 79 ? -2.455 -12.414 -4.73 1 97.44 79 ASP B CA 1
ATOM 1766 C C . ASP B 1 79 ? -1.367 -13.344 -5.262 1 97.44 79 ASP B C 1
ATOM 1768 O O . ASP B 1 79 ? -1.25 -13.547 -6.469 1 97.44 79 ASP B O 1
ATOM 1772 N N . VAL B 1 80 ? -0.587 -13.812 -4.348 1 98.19 80 VAL B N 1
ATOM 1773 C CA . VAL B 1 80 ? 0.427 -14.797 -4.715 1 98.19 80 VAL B CA 1
ATOM 1774 C C . VAL B 1 80 ? -0.199 -16.188 -4.77 1 98.19 80 VAL B C 1
ATOM 1776 O O . VAL B 1 80 ? -0.8 -16.641 -3.795 1 98.19 80 VAL B O 1
ATOM 1779 N N . PHE B 1 81 ? -0.025 -16.828 -5.938 1 98.19 81 PHE B N 1
ATOM 1780 C CA . PHE B 1 81 ? -0.512 -18.203 -6.004 1 98.19 81 PHE B CA 1
ATOM 1781 C C . PHE B 1 81 ? 0.262 -19 -7.043 1 98.19 81 PHE B C 1
ATOM 1783 O O . PHE B 1 81 ? 0.931 -18.422 -7.906 1 98.19 81 PHE B O 1
ATOM 1790 N N . VAL B 1 82 ? 0.261 -20.25 -6.895 1 98.31 82 VAL B N 1
ATOM 1791 C CA . VAL B 1 82 ? 0.662 -21.266 -7.867 1 98.31 82 VAL B CA 1
ATOM 1792 C C . VAL B 1 82 ? -0.453 -22.297 -8.031 1 98.31 82 VAL B C 1
ATOM 1794 O O . VAL B 1 82 ? -0.999 -22.797 -7.043 1 98.31 82 VAL B O 1
ATOM 1797 N N . VAL B 1 83 ? -0.816 -22.578 -9.289 1 97.75 83 VAL B N 1
ATOM 1798 C CA . VAL B 1 83 ? -1.891 -23.547 -9.508 1 97.75 83 VAL B CA 1
ATOM 1799 C C . VAL B 1 83 ? -1.458 -24.922 -9.016 1 97.75 83 VAL B C 1
ATOM 1801 O O . VAL B 1 83 ? -0.264 -25.234 -8.977 1 97.75 83 VAL B O 1
ATOM 1804 N N . GLU B 1 84 ? -2.398 -25.719 -8.719 1 96.44 84 GLU B N 1
ATOM 1805 C CA . GLU B 1 84 ? -2.174 -26.984 -8.023 1 96.44 84 GLU B CA 1
ATOM 1806 C C . GLU B 1 84 ? -1.219 -27.875 -8.805 1 96.44 84 GLU B C 1
ATOM 1808 O O . GLU B 1 84 ? -0.279 -28.438 -8.242 1 96.44 84 GLU B O 1
ATOM 1813 N N . ASP B 1 85 ? -1.419 -28.016 -10.055 1 95.75 85 ASP B N 1
ATOM 1814 C CA . ASP B 1 85 ? -0.672 -28.984 -10.836 1 95.75 85 ASP B CA 1
ATOM 1815 C C . ASP B 1 85 ? 0.742 -28.5 -11.133 1 95.75 85 ASP B C 1
ATOM 1817 O O . ASP B 1 85 ? 1.538 -29.203 -11.75 1 95.75 85 ASP B O 1
ATOM 1821 N N . ALA B 1 86 ? 1.098 -27.281 -10.695 1 97.38 86 ALA B N 1
ATOM 1822 C CA . ALA B 1 86 ? 2.443 -26.75 -10.891 1 97.38 86 ALA B CA 1
ATOM 1823 C C . ALA B 1 86 ? 3.17 -26.594 -9.555 1 97.38 86 ALA B C 1
ATOM 1825 O O . ALA B 1 86 ? 4.293 -26.078 -9.508 1 97.38 86 ALA B O 1
ATOM 1826 N N . ARG B 1 87 ? 2.521 -26.969 -8.461 1 96.44 87 ARG B N 1
ATOM 1827 C CA . ARG B 1 87 ? 3.135 -26.875 -7.137 1 96.44 87 ARG B CA 1
ATOM 1828 C C . ARG B 1 87 ? 4.23 -27.922 -6.961 1 96.44 87 ARG B C 1
ATOM 1830 O O . ARG B 1 87 ? 4.27 -28.906 -7.688 1 96.44 87 ARG B O 1
ATOM 1837 N N . GLY B 1 88 ? 5.133 -27.625 -6.078 1 94.38 88 GLY B N 1
ATOM 1838 C CA . GLY B 1 88 ? 6.234 -28.531 -5.812 1 94.38 88 GLY B CA 1
ATOM 1839 C C . GLY B 1 88 ? 7.496 -28.188 -6.582 1 94.38 88 GLY B C 1
ATOM 1840 O O . GLY B 1 88 ? 8.555 -28.766 -6.344 1 94.38 88 GLY B O 1
ATOM 1841 N N . ALA B 1 89 ? 7.449 -27.281 -7.469 1 94.94 89 ALA B N 1
ATOM 1842 C CA . ALA B 1 89 ? 8.586 -26.875 -8.289 1 94.94 89 ALA B CA 1
ATOM 1843 C C . ALA B 1 89 ? 9.281 -25.656 -7.691 1 94.94 89 ALA B C 1
ATOM 1845 O O . ALA B 1 89 ? 10.203 -25.094 -8.297 1 94.94 89 ALA B O 1
ATOM 1846 N N . GLY B 1 90 ? 8.836 -25.156 -6.547 1 96.75 90 GLY B N 1
ATOM 1847 C CA . GLY B 1 90 ? 9.453 -24 -5.891 1 96.75 90 GLY B CA 1
ATOM 1848 C C . GLY B 1 90 ? 9.016 -22.672 -6.473 1 96.75 90 GLY B C 1
ATOM 1849 O O . GLY B 1 90 ? 9.625 -21.641 -6.199 1 96.75 90 GLY B O 1
ATOM 1850 N N . LEU B 1 91 ? 7.957 -22.672 -7.203 1 98.38 91 LEU B N 1
ATOM 1851 C CA . LEU B 1 91 ? 7.551 -21.484 -7.938 1 98.38 91 LEU B CA 1
ATOM 1852 C C . LEU B 1 91 ? 7.09 -20.375 -6.98 1 98.38 91 LEU B C 1
ATOM 1854 O O . LEU B 1 91 ? 7.273 -19.188 -7.262 1 98.38 91 LEU B O 1
ATOM 1858 N N . GLY B 1 92 ? 6.5 -20.781 -5.883 1 98.38 92 GLY B N 1
ATOM 1859 C CA . GLY B 1 92 ? 6.113 -19.766 -4.91 1 98.38 92 GLY B CA 1
ATOM 1860 C C . GLY B 1 92 ? 7.27 -18.906 -4.453 1 98.38 92 GLY B C 1
ATOM 1861 O O . GLY B 1 92 ? 7.184 -17.672 -4.492 1 98.38 92 GLY B O 1
ATOM 1862 N N . LYS B 1 93 ? 8.312 -19.547 -4.09 1 98.5 93 LYS B N 1
ATOM 1863 C CA . LYS B 1 93 ? 9.516 -18.828 -3.652 1 98.5 93 LYS B CA 1
ATOM 1864 C C . LYS B 1 93 ? 10.094 -18 -4.785 1 98.5 93 LYS B C 1
ATOM 1866 O O . LYS B 1 93 ? 10.539 -16.859 -4.566 1 98.5 93 LYS B O 1
ATOM 1871 N N . GLU B 1 94 ? 10.086 -18.516 -5.941 1 98.62 94 GLU B N 1
ATOM 1872 C CA . GLU B 1 94 ? 10.68 -17.812 -7.074 1 98.62 94 GLU B CA 1
ATOM 1873 C C . GLU B 1 94 ? 9.836 -16.594 -7.469 1 98.62 94 GLU B C 1
ATOM 1875 O O . GLU B 1 94 ? 10.375 -15.578 -7.914 1 98.62 94 GLU B O 1
ATOM 1880 N N . LEU B 1 95 ? 8.531 -16.719 -7.328 1 98.75 95 LEU B N 1
ATOM 1881 C CA . LEU B 1 95 ? 7.668 -15.555 -7.551 1 98.75 95 LEU B CA 1
ATOM 1882 C C . LEU B 1 95 ? 8 -14.438 -6.574 1 98.75 95 LEU B C 1
ATOM 1884 O O . LEU B 1 95 ? 8.141 -13.281 -6.973 1 98.75 95 LEU B O 1
ATOM 1888 N N . VAL B 1 96 ? 8.141 -14.789 -5.316 1 98.81 96 VAL B N 1
ATOM 1889 C CA . VAL B 1 96 ? 8.445 -13.789 -4.293 1 98.81 96 VAL B CA 1
ATOM 1890 C C . VAL B 1 96 ? 9.836 -13.211 -4.535 1 98.81 96 VAL B C 1
ATOM 1892 O O . VAL B 1 96 ? 10.023 -11.992 -4.473 1 98.81 96 VAL B O 1
ATOM 1895 N N . ARG B 1 97 ? 10.812 -14.039 -4.828 1 98.75 97 ARG B N 1
ATOM 1896 C CA . ARG B 1 97 ? 12.164 -13.57 -5.125 1 98.75 97 ARG B CA 1
ATOM 1897 C C . ARG B 1 97 ? 12.156 -12.57 -6.273 1 98.75 97 ARG B C 1
ATOM 1899 O O . ARG B 1 97 ? 12.781 -11.508 -6.184 1 98.75 97 ARG B O 1
ATOM 1906 N N . GLU B 1 98 ? 11.461 -12.945 -7.352 1 98.69 98 GLU B N 1
ATOM 1907 C CA . GLU B 1 98 ? 11.414 -12.07 -8.523 1 98.69 98 GLU B CA 1
ATOM 1908 C C . GLU B 1 98 ? 10.711 -10.75 -8.195 1 98.69 98 GLU B C 1
ATOM 1910 O O . GLU B 1 98 ? 11.148 -9.688 -8.633 1 98.69 98 GLU B O 1
ATOM 1915 N N . MET B 1 99 ? 9.633 -10.789 -7.441 1 98.69 99 MET B N 1
ATOM 1916 C CA . MET B 1 99 ? 8.844 -9.617 -7.062 1 98.69 99 MET B CA 1
ATOM 1917 C C . MET B 1 99 ? 9.648 -8.688 -6.156 1 98.69 99 MET B C 1
ATOM 1919 O O . MET B 1 99 ? 9.672 -7.48 -6.375 1 98.69 99 MET B O 1
ATOM 1923 N N . VAL B 1 100 ? 10.336 -9.242 -5.168 1 98.25 100 VAL B N 1
ATOM 1924 C CA . VAL B 1 100 ? 10.891 -8.469 -4.062 1 98.25 100 VAL B CA 1
ATOM 1925 C C . VAL B 1 100 ? 12.383 -8.25 -4.285 1 98.25 100 VAL B C 1
ATOM 1927 O O . VAL B 1 100 ? 12.82 -7.129 -4.578 1 98.25 100 VAL B O 1
ATOM 1930 N N . ASP B 1 101 ? 13.156 -9.305 -4.348 1 98.06 101 ASP B N 1
ATOM 1931 C CA . ASP B 1 101 ? 14.617 -9.188 -4.344 1 98.06 101 ASP B CA 1
ATOM 1932 C C . ASP B 1 101 ? 15.133 -8.75 -5.711 1 98.06 101 ASP B C 1
ATOM 1934 O O . ASP B 1 101 ? 16.078 -7.953 -5.797 1 98.06 101 ASP B O 1
ATOM 1938 N N . ASN B 1 102 ? 14.523 -9.297 -6.75 1 97.88 102 ASN B N 1
ATOM 1939 C CA . ASN B 1 102 ? 15.023 -9.023 -8.094 1 97.88 102 ASN B CA 1
ATOM 1940 C C . ASN B 1 102 ? 14.305 -7.824 -8.719 1 97.88 102 ASN B C 1
ATOM 1942 O O . ASN B 1 102 ? 14.578 -7.461 -9.867 1 97.88 102 ASN B O 1
ATOM 1946 N N . GLY B 1 103 ? 13.391 -7.23 -7.984 1 96.19 103 GLY B N 1
ATOM 1947 C CA . GLY B 1 103 ? 12.617 -6.117 -8.516 1 96.19 103 GLY B CA 1
ATOM 1948 C C . GLY B 1 103 ? 13.109 -4.766 -8.023 1 96.19 103 GLY B C 1
ATOM 1949 O O . GLY B 1 103 ? 14.117 -4.688 -7.312 1 96.19 103 GLY B O 1
ATOM 1950 N N . PRO B 1 104 ? 12.398 -3.766 -8.398 1 96.12 104 PRO B N 1
ATOM 1951 C CA . PRO B 1 104 ? 12.797 -2.396 -8.062 1 96.12 104 PRO B CA 1
ATOM 1952 C C . PRO B 1 104 ? 12.602 -2.072 -6.582 1 96.12 104 PRO B C 1
ATOM 1954 O O . PRO B 1 104 ? 13.086 -1.041 -6.105 1 96.12 104 PRO B O 1
ATOM 1957 N N . GLY B 1 105 ? 11.961 -2.9 -5.801 1 95.94 105 GLY B N 1
ATOM 1958 C CA . GLY B 1 105 ? 11.633 -2.588 -4.422 1 95.94 105 GLY B CA 1
ATOM 1959 C C . GLY B 1 105 ? 12.422 -3.402 -3.416 1 95.94 105 GLY B C 1
ATOM 1960 O O . GLY B 1 105 ? 11.938 -3.682 -2.318 1 95.94 105 GLY B O 1
ATOM 1961 N N . ALA B 1 106 ? 13.617 -3.811 -3.783 1 96.56 106 ALA B N 1
ATOM 1962 C CA . ALA B 1 106 ? 14.391 -4.695 -2.916 1 96.56 106 ALA B CA 1
ATOM 1963 C C . ALA B 1 106 ? 14.656 -4.043 -1.562 1 96.56 106 ALA B C 1
ATOM 1965 O O . ALA B 1 106 ? 14.75 -4.727 -0.542 1 96.56 106 ALA B O 1
ATOM 1966 N N . GLU B 1 107 ? 14.711 -2.723 -1.516 1 95.06 107 GLU B N 1
ATOM 1967 C CA . GLU B 1 107 ? 15.055 -2.031 -0.277 1 95.06 107 GLU B CA 1
ATOM 1968 C C . GLU B 1 107 ? 13.82 -1.384 0.35 1 95.06 107 GLU B C 1
ATOM 1970 O O . GLU B 1 107 ? 13.945 -0.562 1.262 1 95.06 107 GLU B O 1
ATOM 1975 N N . PHE B 1 108 ? 12.633 -1.706 -0.16 1 96.5 108 PHE B N 1
ATOM 1976 C CA . PHE B 1 108 ? 11.391 -1.16 0.375 1 96.5 108 PHE B CA 1
ATOM 1977 C C . PHE B 1 108 ? 11.016 -1.843 1.686 1 96.5 108 PHE B C 1
ATOM 1979 O O . PHE B 1 108 ? 11.516 -2.93 1.987 1 96.5 108 PHE B O 1
ATOM 1986 N N . ARG B 1 109 ? 10.195 -1.158 2.455 1 95.75 109 ARG B N 1
ATOM 1987 C CA . ARG B 1 109 ? 9.359 -1.895 3.393 1 95.75 109 ARG B CA 1
ATOM 1988 C C . ARG B 1 109 ? 8.273 -2.678 2.66 1 95.75 109 ARG B C 1
ATOM 1990 O O . ARG B 1 109 ? 7.504 -2.107 1.885 1 95.75 109 ARG B O 1
ATOM 1997 N N . TRP B 1 110 ? 8.25 -3.949 2.873 1 97.88 110 TRP B N 1
ATOM 1998 C CA . TRP B 1 110 ? 7.219 -4.797 2.281 1 97.88 110 TRP B CA 1
ATOM 1999 C C . TRP B 1 110 ? 6.227 -5.262 3.338 1 97.88 110 TRP B C 1
ATOM 2001 O O . TRP B 1 110 ? 6.605 -5.547 4.477 1 97.88 110 TRP B O 1
ATOM 2011 N N . MET B 1 111 ? 4.988 -5.312 2.916 1 97.56 111 MET B N 1
ATOM 2012 C CA . MET B 1 111 ? 3.9 -5.77 3.775 1 97.56 111 MET B CA 1
ATOM 2013 C C . MET B 1 111 ? 3.053 -6.82 3.068 1 97.56 111 MET B C 1
ATOM 2015 O O . MET B 1 111 ? 2.994 -6.852 1.837 1 97.56 111 MET B O 1
ATOM 2019 N N . LEU B 1 112 ? 2.447 -7.656 3.844 1 97.19 112 LEU B N 1
ATOM 2020 C CA . LEU B 1 112 ? 1.453 -8.578 3.311 1 97.19 112 LEU B CA 1
ATOM 2021 C C . LEU B 1 112 ? 0.604 -9.172 4.43 1 97.19 112 LEU B C 1
ATOM 2023 O O . LEU B 1 112 ? 0.938 -9.031 5.609 1 97.19 112 LEU B O 1
ATOM 2027 N N . HIS B 1 113 ? -0.495 -9.727 4.023 1 95.69 113 HIS B N 1
ATOM 2028 C CA . HIS B 1 113 ? -1.307 -10.57 4.891 1 95.69 113 HIS B CA 1
ATOM 2029 C C . HIS B 1 113 ? -1.359 -12 4.367 1 95.69 113 HIS B C 1
ATOM 2031 O O . HIS B 1 113 ? -1.452 -12.227 3.158 1 95.69 113 HIS B O 1
ATOM 2037 N N . THR B 1 114 ? -1.278 -12.945 5.27 1 94.69 114 THR B N 1
ATOM 2038 C CA . THR B 1 114 ? -1.381 -14.359 4.93 1 94.69 114 THR B CA 1
ATOM 2039 C C . THR B 1 114 ? -1.934 -15.156 6.109 1 94.69 114 THR B C 1
ATOM 2041 O O . THR B 1 114 ? -1.614 -14.867 7.266 1 94.69 114 THR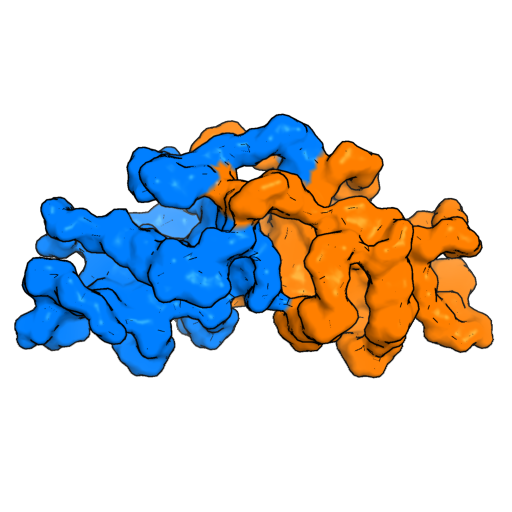 B O 1
ATOM 2044 N N . ALA B 1 115 ? -2.727 -16.125 5.844 1 91.12 115 ALA B N 1
ATOM 2045 C CA . ALA B 1 115 ? -3.273 -16.969 6.898 1 91.12 115 ALA B CA 1
ATOM 2046 C C . ALA B 1 115 ? -2.459 -18.25 7.055 1 91.12 115 ALA B C 1
ATOM 2048 O O . ALA B 1 115 ? -2.393 -18.828 8.141 1 91.12 115 ALA B O 1
ATOM 2049 N N . ASP B 1 116 ? -1.82 -18.656 6.008 1 91.38 116 ASP B N 1
ATOM 2050 C CA . ASP B 1 116 ? -1.33 -20.031 6.039 1 91.38 116 ASP B CA 1
ATOM 2051 C C . ASP B 1 116 ? -0.012 -20.172 5.277 1 91.38 116 ASP B C 1
ATOM 2053 O O . ASP B 1 116 ? 0.47 -21.281 5.043 1 91.38 116 ASP B O 1
ATOM 2057 N N . ALA B 1 117 ? 0.583 -19.125 4.801 1 94.62 117 ALA B N 1
ATOM 2058 C CA . ALA B 1 117 ? 1.771 -19.234 3.959 1 94.62 117 ALA B CA 1
ATOM 2059 C C . ALA B 1 117 ? 2.955 -18.5 4.586 1 94.62 117 ALA B C 1
ATOM 2061 O O . ALA B 1 117 ? 3.848 -18.031 3.877 1 94.62 117 ALA B O 1
ATOM 2062 N N . HIS B 1 118 ? 3.051 -18.453 5.844 1 96.56 118 HIS B N 1
ATOM 2063 C CA . HIS B 1 118 ? 4.094 -17.719 6.551 1 96.56 118 HIS B CA 1
ATOM 2064 C C . HIS B 1 118 ? 5.48 -18.219 6.168 1 96.56 118 HIS B C 1
ATOM 2066 O O . HIS B 1 118 ? 6.398 -17.422 5.969 1 96.56 118 HIS B O 1
ATOM 2072 N N . GLU B 1 119 ? 5.547 -19.469 6.086 1 96.81 119 GLU B N 1
ATOM 2073 C CA . GLU B 1 119 ? 6.852 -20.078 5.828 1 96.81 119 GLU B CA 1
ATOM 2074 C C . GLU B 1 119 ? 7.344 -19.766 4.422 1 96.81 119 GLU B C 1
ATOM 2076 O O . GLU B 1 119 ? 8.547 -19.812 4.148 1 96.81 119 GLU B O 1
ATOM 2081 N N . LEU B 1 120 ? 6.473 -19.406 3.549 1 97.62 120 LEU B N 1
ATOM 2082 C CA . LEU B 1 120 ? 6.859 -18.984 2.207 1 97.62 120 LEU B CA 1
ATOM 2083 C C . LEU B 1 120 ? 7.633 -17.672 2.252 1 97.62 120 LEU B C 1
ATOM 2085 O O . LEU B 1 120 ? 8.562 -17.469 1.467 1 97.62 120 LEU B O 1
ATOM 2089 N N . TYR B 1 121 ? 7.293 -16.844 3.211 1 98.31 121 TYR B N 1
ATOM 2090 C CA . TYR B 1 121 ? 7.746 -15.461 3.137 1 98.31 121 TYR B CA 1
ATOM 2091 C C . TYR B 1 121 ? 8.906 -15.219 4.098 1 98.31 121 TYR B C 1
ATOM 2093 O O . TYR B 1 121 ? 9.711 -14.305 3.887 1 98.31 121 TYR B O 1
ATOM 2101 N N . ARG B 1 122 ? 9.086 -15.984 5.141 1 97.81 122 ARG B N 1
ATOM 2102 C CA . ARG B 1 122 ? 10.078 -15.797 6.188 1 97.81 122 ARG B CA 1
ATOM 2103 C C . ARG B 1 122 ? 11.484 -15.742 5.605 1 97.81 122 ARG B C 1
ATOM 2105 O O . ARG B 1 122 ? 12.289 -14.883 5.977 1 97.81 122 ARG B O 1
ATOM 2112 N N . PRO B 1 123 ? 11.797 -16.625 4.637 1 97.75 123 PRO B N 1
ATOM 2113 C CA . PRO B 1 123 ? 13.156 -16.594 4.09 1 97.75 123 PRO B CA 1
ATOM 2114 C C . PRO B 1 123 ? 13.477 -15.289 3.383 1 97.75 123 PRO B C 1
ATOM 2116 O O . PRO B 1 123 ? 14.641 -15.008 3.098 1 97.75 123 PRO B O 1
ATOM 2119 N N . PHE B 1 124 ? 12.523 -14.5 3.07 1 97.88 124 PHE B N 1
ATOM 2120 C CA . PHE B 1 124 ? 12.727 -13.25 2.35 1 97.88 124 PHE B CA 1
ATOM 2121 C C . PHE B 1 124 ? 12.719 -12.062 3.309 1 97.88 124 PHE B C 1
ATOM 2123 O O . PHE B 1 124 ? 12.633 -10.906 2.879 1 97.88 124 PHE B O 1
ATOM 2130 N N . GLY B 1 125 ? 12.742 -12.375 4.602 1 96.69 125 GLY B N 1
ATOM 2131 C CA . GLY B 1 125 ? 12.875 -11.32 5.602 1 96.69 125 GLY B CA 1
ATOM 2132 C C . GLY B 1 125 ? 11.539 -10.852 6.152 1 96.69 125 GLY B C 1
ATOM 2133 O O . GLY B 1 125 ? 11.484 -9.906 6.938 1 96.69 125 GLY B O 1
ATOM 2134 N N . PHE B 1 126 ? 10.438 -11.523 5.742 1 97.31 126 PHE B N 1
ATOM 2135 C CA . PHE B 1 126 ? 9.133 -11.188 6.312 1 97.31 126 PHE B CA 1
ATOM 2136 C C . PHE B 1 126 ? 8.977 -11.805 7.699 1 97.31 126 PHE B C 1
ATOM 2138 O O . PHE B 1 126 ? 9.391 -12.945 7.926 1 97.31 126 PHE B O 1
ATOM 2145 N N . GLY B 1 127 ? 8.43 -11.062 8.578 1 94.12 127 GLY B N 1
ATOM 2146 C CA . GLY B 1 127 ? 8.141 -11.516 9.93 1 94.12 127 GLY B CA 1
ATOM 2147 C C . GLY B 1 127 ? 7.125 -10.648 10.641 1 94.12 127 GLY B C 1
ATOM 2148 O O . GLY B 1 127 ? 6.414 -9.867 10.008 1 94.12 127 GLY B O 1
ATOM 2149 N N . ASP B 1 128 ? 7.008 -10.82 11.938 1 88.81 128 ASP B N 1
ATOM 2150 C CA . ASP B 1 128 ? 6.094 -10.016 12.742 1 88.81 128 ASP B CA 1
ATOM 2151 C C . ASP B 1 128 ? 6.52 -8.547 12.75 1 88.81 128 ASP B C 1
ATOM 2153 O O . ASP B 1 128 ? 7.711 -8.242 12.789 1 88.81 128 ASP B O 1
ATOM 2157 N N . PRO B 1 129 ? 5.527 -7.711 12.617 1 85.81 129 PRO B N 1
ATOM 2158 C CA . PRO B 1 129 ? 5.906 -6.297 12.727 1 85.81 129 PRO B CA 1
ATOM 2159 C C . PRO B 1 129 ? 6.539 -5.957 14.07 1 85.81 129 PRO B C 1
ATOM 2161 O O . PRO B 1 129 ? 6.324 -6.668 15.055 1 85.81 129 PRO B O 1
ATOM 2164 N N . ALA B 1 130 ? 7.469 -4.906 14.016 1 77.06 130 ALA B N 1
ATOM 2165 C CA . ALA B 1 130 ? 7.973 -4.387 15.289 1 77.06 130 ALA B CA 1
ATOM 2166 C C . ALA B 1 130 ? 6.828 -3.916 16.188 1 77.06 130 ALA B C 1
ATOM 2168 O O . ALA B 1 130 ? 5.812 -3.42 15.688 1 77.06 130 ALA B O 1
ATOM 2169 N N . ASP B 1 131 ? 6.984 -4.152 17.375 1 74.38 131 ASP B N 1
ATOM 2170 C CA . ASP B 1 131 ? 5.934 -3.883 18.344 1 74.38 131 ASP B CA 1
ATOM 2171 C C . ASP B 1 131 ? 5.516 -2.416 18.312 1 74.38 131 ASP B C 1
ATOM 2173 O O . ASP B 1 131 ? 6.363 -1.521 18.344 1 74.38 131 ASP B O 1
ATOM 2177 N N . GLY B 1 132 ? 4.254 -2.215 18.094 1 79.12 132 GLY B N 1
ATOM 2178 C CA . GLY B 1 132 ? 3.545 -1.005 18.484 1 79.12 132 GLY B CA 1
ATOM 2179 C C . GLY B 1 132 ? 3.533 0.051 17.391 1 79.12 132 GLY B C 1
ATOM 2180 O O . GLY B 1 132 ? 2.979 1.137 17.578 1 79.12 132 GLY B O 1
ATOM 2181 N N . GLN B 1 133 ? 4.078 -0.207 16.234 1 88.44 133 GLN B N 1
ATOM 2182 C CA . GLN B 1 133 ? 4.117 0.896 15.273 1 88.44 133 GLN B CA 1
ATOM 2183 C C . GLN B 1 133 ? 3.098 0.691 14.156 1 88.44 133 GLN B C 1
ATOM 2185 O O . GLN B 1 133 ? 2.676 1.652 13.508 1 88.44 133 GLN B O 1
ATOM 2190 N N . TYR B 1 134 ? 2.723 -0.528 13.898 1 94.44 134 TYR B N 1
ATOM 2191 C CA . TYR B 1 134 ? 1.778 -0.85 12.836 1 94.44 134 TYR B CA 1
ATOM 2192 C C . TYR B 1 134 ? 0.343 -0.781 13.336 1 94.44 134 TYR B C 1
ATOM 2194 O O . TYR B 1 134 ? 0.039 -1.271 14.43 1 94.44 134 TYR B O 1
ATOM 2202 N N . MET B 1 135 ? -0.53 -0.155 12.609 1 96 135 MET B N 1
ATOM 2203 C CA . MET B 1 135 ? -1.973 -0.154 12.836 1 96 135 MET B CA 1
ATOM 2204 C C . MET B 1 135 ? -2.725 -0.48 11.547 1 96 135 MET B C 1
ATOM 2206 O O . MET B 1 135 ? -2.252 -0.174 10.453 1 96 135 MET B O 1
ATOM 2210 N N . GLU B 1 136 ? -3.896 -1.077 11.75 1 96.31 136 GLU B N 1
ATOM 2211 C CA . GLU B 1 136 ? -4.75 -1.329 10.594 1 96.31 136 GLU B CA 1
ATOM 2212 C C . GLU B 1 136 ? -6.223 -1.129 10.945 1 96.31 136 GLU B C 1
ATOM 2214 O O . GLU B 1 136 ? -6.613 -1.236 12.109 1 96.31 136 GLU B O 1
ATOM 2219 N N . ARG B 1 137 ? -6.973 -0.766 10.016 1 96.56 137 ARG B N 1
ATOM 2220 C CA . ARG B 1 137 ? -8.43 -0.776 9.992 1 96.56 137 ARG B CA 1
ATOM 2221 C C . ARG B 1 137 ? -8.953 -1.827 9.016 1 96.56 137 ARG B C 1
ATOM 2223 O O . ARG B 1 137 ? -8.867 -1.651 7.801 1 96.56 137 ARG B O 1
ATOM 2230 N N . PRO B 1 138 ? -9.492 -2.924 9.547 1 93.12 138 PRO B N 1
ATOM 2231 C CA . PRO B 1 138 ? -9.977 -3.984 8.664 1 93.12 138 PRO B CA 1
ATOM 2232 C C . PRO B 1 138 ? -11.188 -3.561 7.832 1 93.12 138 PRO B C 1
ATOM 2234 O O . PRO B 1 138 ? -11.859 -2.586 8.172 1 93.12 138 PRO B O 1
ATOM 2237 N N . ARG B 1 139 ? -11.398 -4.27 6.723 1 90.19 139 ARG B N 1
ATOM 2238 C CA . ARG B 1 139 ? -12.625 -4.066 5.957 1 90.19 139 ARG B CA 1
ATOM 2239 C C . ARG B 1 139 ? -13.852 -4.324 6.816 1 90.19 139 ARG B C 1
ATOM 2241 O O . ARG B 1 139 ? -13.859 -5.238 7.641 1 90.19 139 ARG B O 1
ATOM 2248 N N . PRO B 1 140 ? -14.797 -3.385 6.531 1 81.75 140 PRO B N 1
ATOM 2249 C CA . PRO B 1 140 ? -16.031 -3.686 7.25 1 81.75 140 PRO B CA 1
ATOM 2250 C C . PRO B 1 140 ? -16.562 -5.09 6.965 1 81.75 140 PRO B C 1
ATOM 2252 O O . PRO B 1 140 ? -16.469 -5.566 5.832 1 81.75 140 PRO B O 1
ATOM 2255 N N . GLY B 1 141 ? -17.031 -5.727 7.992 1 68.75 141 GLY B N 1
ATOM 2256 C CA . GLY B 1 141 ? -17.609 -7.051 7.84 1 68.75 141 GLY B CA 1
ATOM 2257 C C . GLY B 1 141 ? -16.578 -8.156 7.793 1 68.75 141 GLY B C 1
ATOM 2258 O O . GLY B 1 141 ? -16.922 -9.336 7.664 1 68.75 141 GLY B O 1
ATOM 2259 N N . GLY B 1 142 ? -15.305 -7.91 8.133 1 59.31 142 GLY B N 1
ATOM 2260 C CA . GLY B 1 142 ? -14.266 -8.914 8.297 1 59.31 142 GLY B CA 1
ATOM 2261 C C . GLY B 1 142 ? -13.859 -9.57 6.988 1 59.31 142 GLY B C 1
ATOM 2262 O O . GLY B 1 142 ? -13.344 -10.688 6.984 1 59.31 142 GLY B O 1
ATOM 2263 N N . ARG B 1 143 ? -14.422 -8.992 5.898 1 50.22 143 ARG B N 1
ATOM 2264 C CA . ARG B 1 143 ? -14.172 -9.719 4.656 1 50.22 143 ARG B CA 1
ATOM 2265 C C . ARG B 1 143 ? -12.695 -9.688 4.289 1 50.22 143 ARG B C 1
ATOM 2267 O O . ARG B 1 143 ? -12.055 -8.633 4.352 1 50.22 143 ARG B O 1
ATOM 2274 N N . VAL B 1 144 ? -12.023 -10.656 4.734 1 44.56 144 VAL B N 1
ATOM 2275 C CA . VAL B 1 144 ? -10.648 -10.789 4.27 1 44.56 144 VAL B CA 1
ATOM 2276 C C . VAL B 1 144 ? -10.625 -10.906 2.748 1 44.56 144 VAL B C 1
ATOM 2278 O O . VAL B 1 144 ? -11.578 -11.422 2.148 1 44.56 144 VAL B O 1
#

Radius of gyration: 19.83 Å; Cα contacts (8 Å, |Δi|>4): 531; chains: 2; bounding box: 37×62×43 Å

Secondary structure (DSSP, 8-state):
-EEETTEEEE--GGG--HHHHHHHHHHT-TTTTT--HHHHHHHHHT-SEEEEEEETTT--EEEEEEEEE-SSSEEEEEEEEE-GGGTTSSHHHHHHHHHTTTSTTTTSEEEEE-SS-HHHHGGGT-BPPPTTTEEEEPPGGG--/-EEETTEEEE--GGG--HHHHHHHHHHT-TTTTT--HHHHHHHHHT-SEEEEEEETTT--EEEEEEEEE-SSSEEEEEEEEE-GGGTTSSHHHHHHIIIIITSTTTTSEEEEE-SS-HHHHGGGT-BPPPTTTEEEEPPGGG--

InterPro domains:
  IPR000182 GNAT domain [PF00583] (50-126)
  IPR000182 GNAT domain [PS51186] (7-144)
  IPR016181 Acyl-CoA N-acyltransferase [SSF55729] (17-130)
  IPR053144 Putative Acetyltransferase Butenolide Biosynthesis [PTHR43233] (6-133)

Foldseek 3Di:
DADQVQKGKDWDLVLDDLVVLQVCLCPPNLQRVVDDSVRSVVCSVQFPIKMFMAGNVPRDTFWIKTWHDPLPAEIEIDSTDGHDVPPPSCVSLVRCCCVAVVDSNVRHHYDYDDDPCVVSCVVSPDDDDDPDDDDDDAPPPNRD/DADQVQKGKDWDLVLDDLVVLQVCLCPPNLQRVVDDSVRSVVCSVQFPIKMFMAGNVPRDTFWIKTWHDPLPAEIEIDSTDGHDVPPPSCVSLVRCCCVAVVDSNVRHHYDYDDDPCVVSCVVSPDDDDDPDDDDDDAPPPNND

pLDDT: mean 94.36, std 8.18, range [44.25, 98.88]

Organism: Amycolatopsis orientalis (NCBI:txid31958)